Protein AF-0000000086106759 (afdb_homodimer)

Sequence (308 aa):
MFCEKAIELIRELHRASDGQLPAFNEDGIRQVLEEMKALYEQNQADVNETKTEGRSDLIPTIKFRHCCLQRNRRCIVAYLYNRILRIRALRWEYGSVLPNTLRFHMSTEEMDWFNQYKKSLATYMRSLGGEEGLDITQDMKPPKSLYIEVSKDVMFCEKAIELIRELHRASDGQLPAFNEDGIRQVLEEMKALYEQNQADVNETKTEGRSDLIPTIKFRHCCLQRNRRCIVAYLYNRILRIRALRWEYGSVLPNTLRFHMSTEEMDWFNQYKKSLATYMRSLGGEEGLDITQDMKPPKSLYIEVSKDV

Foldseek 3Di:
DQCVLLVVLVVVLVPDDQLDQAADCPVSLVVLVVLLVVLVVVLVVVVVCCVPPVPCVCVVVSVVSVVSNVSSVVSSVVSVVSNLVSLVVQCLVPNLDDDPVNVNRDDPVSVVVSNVVNVVLVVQQCVPPPRRGHDCSPDVDDDPPNPPPPDPPD/DQCVLLVVLVVVLVPDDQLDQAADPPVSLVVLVVLLVVLVVVLVVVVVCCVPPVPCVCVVVSVVSVVSNVSSVVSSVVSVVSNLVSLVVQCLVPNLDDDPVRVNRDDPVSVVVSNVVNVVLVVQQCVPPPNRGHDCSPDVDDDPPNPPPPDPPD

Solvent-accessible surface area (backbone atoms only — not comparable to full-atom values): 17008 Å² total; per-residue (Å²): 117,82,51,47,52,27,46,49,50,46,51,55,57,68,70,45,54,91,90,55,69,71,63,60,57,62,67,49,53,51,51,40,52,51,48,39,52,52,41,47,54,52,38,54,53,52,51,52,42,28,72,75,70,63,45,66,82,47,48,64,58,41,51,50,42,49,52,46,42,52,50,35,50,24,24,51,20,15,42,53,38,50,50,51,53,47,54,55,50,44,41,64,72,56,42,92,63,67,58,65,79,58,56,73,18,46,46,72,64,52,50,50,40,49,52,49,48,49,48,44,50,50,52,43,25,48,67,29,78,59,93,77,29,40,75,38,74,79,31,62,57,54,60,91,62,64,80,58,76,78,66,76,84,111,115,85,53,48,52,26,45,48,52,46,50,55,58,69,69,44,54,92,89,56,70,71,62,59,55,62,66,48,52,51,52,40,52,51,49,41,50,52,42,48,54,51,37,51,51,51,50,51,42,29,72,76,71,62,46,67,83,48,50,64,58,41,52,51,42,49,50,49,42,51,50,35,50,24,24,51,21,15,42,53,38,50,49,53,55,47,52,56,52,43,40,64,71,55,42,90,62,67,58,65,78,58,55,72,18,46,47,72,63,53,49,51,40,49,52,50,48,49,48,43,52,49,52,44,25,48,69,30,80,59,92,79,28,41,75,40,74,80,32,62,56,54,61,92,62,63,80,57,76,75,68,76,84,112

InterPro domains:
  IPR005339 GINS complex, subunit Psf1 [PTHR12914] (1-150)
  IPR005339 GINS complex, subunit Psf1 [cd11710] (3-130)
  IPR021151 GINS subunit, domain A [PF05916] (42-128)
  IPR036224 GINS, helical bundle-like domain superfamily [SSF158573] (1-144)

Organism: NCBI:txid247094

Radius of gyration: 26.46 Å; Cα contacts (8 Å, |Δi|>4): 308; chains: 2; bounding box: 42×92×55 Å

Nearest PDB structures (foldseek):
  2e9x-assembly1_A  TM=9.613E-01  e=1.323E-16  Homo sapiens
  2e9x-assembly2_E  TM=9.643E-01  e=1.794E-16  Homo sapiens
  2q9q-assembly1_C  TM=9.527E-01  e=1.323E-16  Homo sapiens
  8ok2-assembly1_A  TM=9.275E-01  e=3.469E-16  Homo sapiens
  8b9d-assembly1_D  TM=9.075E-01  e=1.851E-15  Homo sapiens

pLDDT: mean 89.04, std 11.48, range [40.03, 97.5]

Secondary structure (DSSP, 8-state):
-TTHHHHHHHHHHHHSPTT--PPP-HHHHHHHHHHHHHHHHHHHHHHHHHHHH--GGGHHHHHHHHHHHHHHHHHHHHHHHHHHHHHHHHHHHH-SS--HHHHTTS-HHHHHHHHHHHHHHHHHHHHSSTTS---TTS--S--TTTT----S--/-TTHHHHHHHHHHHHSPTT--PPP-HHHHHHHHHHHHHHHHHHHHHHHHHHHH--GGGHHHHHHHHHHHHHHHHHHHHHHHHHHHHHHHHHHHH-SS--HHHHTTS-HHHHHHHHHHHHHHHHHHHHSSTTS---TTS--S--TTTT----S--

Structure (mmCIF, N/CA/C/O backbone):
data_AF-0000000086106759-model_v1
#
loop_
_entity.id
_entity.type
_entity.pdbx_description
1 polymer 'DNA replication complex GINS protein PSF1'
#
loop_
_atom_site.group_PDB
_atom_site.id
_atom_site.type_symbol
_atom_site.label_atom_id
_atom_site.label_alt_id
_atom_site.label_comp_id
_atom_site.label_asym_id
_atom_site.label_entity_id
_atom_site.label_seq_id
_atom_site.pdbx_PDB_ins_code
_atom_site.Cartn_x
_atom_site.Cartn_y
_atom_site.Cartn_z
_atom_site.occupancy
_atom_site.B_iso_or_equiv
_atom_site.auth_seq_id
_atom_site.auth_comp_id
_atom_site.auth_asym_id
_atom_site.auth_atom_id
_atom_site.pdbx_PDB_model_num
ATOM 1 N N . MET A 1 1 ? 12.344 -32.688 -7.742 1 78.75 1 MET A N 1
ATOM 2 C CA . MET A 1 1 ? 11.18 -32.781 -6.867 1 78.75 1 MET A CA 1
ATOM 3 C C . MET A 1 1 ? 10.133 -31.734 -7.25 1 78.75 1 MET A C 1
ATOM 5 O O . MET A 1 1 ? 10.477 -30.656 -7.746 1 78.75 1 MET A O 1
ATOM 9 N N . PHE A 1 2 ? 8.867 -32.281 -7.277 1 87 2 PHE A N 1
ATOM 10 C CA . PHE A 1 2 ? 7.777 -31.391 -7.656 1 87 2 PHE A CA 1
ATOM 11 C C . PHE A 1 2 ? 7.719 -30.188 -6.73 1 87 2 PHE A C 1
ATOM 13 O O . PHE A 1 2 ? 7.906 -30.312 -5.52 1 87 2 PHE A O 1
ATOM 20 N N . CYS A 1 3 ? 7.688 -29.094 -7.254 1 91.94 3 CYS A N 1
ATOM 21 C CA . CYS A 1 3 ? 7.402 -27.844 -6.566 1 91.94 3 CYS A CA 1
ATOM 22 C C . CYS A 1 3 ? 8.625 -27.359 -5.801 1 91.94 3 CYS A C 1
ATOM 24 O O . CYS A 1 3 ? 8.508 -26.531 -4.895 1 91.94 3 CYS A O 1
ATOM 26 N N . GLU A 1 4 ? 9.727 -27.875 -6.133 1 92.94 4 GLU A N 1
ATOM 27 C CA . GLU A 1 4 ? 10.938 -27.516 -5.406 1 92.94 4 GLU A CA 1
ATOM 28 C C . GLU A 1 4 ? 11.258 -26.031 -5.562 1 92.94 4 GLU A C 1
ATOM 30 O O . GLU A 1 4 ? 11.539 -25.344 -4.578 1 92.94 4 GLU A O 1
ATOM 35 N N . LYS A 1 5 ? 11.266 -25.578 -6.773 1 94.62 5 LYS A N 1
ATOM 36 C CA . LYS A 1 5 ? 11.586 -24.172 -7.027 1 94.62 5 LYS A CA 1
ATOM 37 C C . LYS A 1 5 ? 10.555 -23.25 -6.391 1 94.62 5 LYS A C 1
ATOM 39 O O . LYS A 1 5 ? 10.898 -22.156 -5.93 1 94.62 5 LYS A O 1
ATOM 44 N N . ALA A 1 6 ? 9.359 -23.641 -6.375 1 94.69 6 ALA A N 1
ATOM 45 C CA . ALA A 1 6 ? 8.305 -22.859 -5.734 1 94.69 6 ALA A CA 1
ATOM 46 C C . ALA A 1 6 ? 8.57 -22.703 -4.242 1 94.69 6 ALA A C 1
ATOM 48 O O . ALA A 1 6 ? 8.438 -21.594 -3.701 1 94.69 6 ALA A O 1
ATOM 49 N N . ILE A 1 7 ? 8.93 -23.75 -3.645 1 92.81 7 ILE A N 1
ATOM 50 C CA . ILE A 1 7 ? 9.242 -23.734 -2.219 1 92.81 7 ILE A CA 1
ATOM 51 C C . ILE A 1 7 ? 10.445 -22.828 -1.958 1 92.81 7 ILE A C 1
ATOM 53 O O . ILE A 1 7 ? 10.477 -22.109 -0.962 1 92.81 7 ILE A O 1
ATOM 57 N N . GLU A 1 8 ? 11.375 -22.891 -2.822 1 93.62 8 GLU A N 1
ATOM 58 C CA . GLU A 1 8 ? 12.57 -22.062 -2.695 1 93.62 8 GLU A CA 1
ATOM 59 C C . GLU A 1 8 ? 12.219 -20.578 -2.717 1 93.62 8 GLU A C 1
ATOM 61 O O . GLU A 1 8 ? 12.82 -19.781 -1.99 1 93.62 8 GLU A O 1
ATOM 66 N N . LEU A 1 9 ? 11.289 -20.188 -3.574 1 93.81 9 LEU A N 1
ATOM 67 C CA . LEU A 1 9 ? 10.852 -18.797 -3.635 1 93.81 9 LEU A CA 1
ATOM 68 C C . LEU A 1 9 ? 10.336 -18.328 -2.277 1 93.81 9 LEU A C 1
ATOM 70 O O . LEU A 1 9 ? 10.672 -17.234 -1.829 1 93.81 9 LEU A O 1
ATOM 74 N N . ILE A 1 10 ? 9.609 -19.188 -1.604 1 92.44 10 ILE A N 1
ATOM 75 C CA . ILE A 1 10 ? 9 -18.844 -0.318 1 92.44 10 ILE A CA 1
ATOM 76 C C . ILE A 1 10 ? 10.086 -18.781 0.76 1 92.44 10 ILE A C 1
ATOM 78 O O . ILE A 1 10 ? 10.055 -17.906 1.626 1 92.44 10 ILE A O 1
ATOM 82 N N . ARG A 1 11 ? 10.953 -19.703 0.668 1 90.62 11 ARG A N 1
ATOM 83 C CA . ARG A 1 11 ? 12.055 -19.703 1.626 1 90.62 11 ARG A CA 1
ATOM 84 C C . ARG A 1 11 ? 12.875 -18.422 1.53 1 90.62 11 ARG A C 1
ATOM 86 O O . ARG A 1 11 ? 13.312 -17.891 2.549 1 90.62 11 ARG A O 1
ATOM 93 N N . GLU A 1 12 ? 13.094 -17.953 0.345 1 90.31 12 GLU A N 1
ATOM 94 C CA . GLU A 1 12 ? 13.828 -16.703 0.122 1 90.31 12 GLU A CA 1
ATOM 95 C C . GLU A 1 12 ? 13.133 -15.531 0.791 1 90.31 12 GLU A C 1
ATOM 97 O O . GLU A 1 12 ? 13.789 -14.656 1.36 1 90.31 12 GLU A O 1
ATOM 102 N N . LEU A 1 13 ? 11.859 -15.516 0.724 1 84.06 13 LEU A N 1
ATOM 103 C CA . LEU A 1 13 ? 11.078 -14.438 1.33 1 84.06 13 LEU A CA 1
ATOM 104 C C . LEU A 1 13 ? 11.219 -14.461 2.848 1 84.06 13 LEU A C 1
ATOM 106 O O . LEU A 1 13 ? 11.367 -13.406 3.475 1 84.06 13 LEU A O 1
ATOM 110 N N . HIS A 1 14 ? 11.211 -15.609 3.414 1 85.06 14 HIS A N 1
ATOM 111 C CA . HIS A 1 14 ? 11.242 -15.766 4.863 1 85.06 14 HIS A CA 1
ATOM 112 C C . HIS A 1 14 ? 12.625 -15.453 5.426 1 85.06 14 HIS A C 1
ATOM 114 O O . HIS A 1 14 ? 12.75 -15.039 6.578 1 85.06 14 HIS A O 1
ATOM 120 N N . ARG A 1 15 ? 13.602 -15.688 4.609 1 84.94 15 ARG A N 1
ATOM 121 C CA . ARG A 1 15 ? 14.977 -15.453 5.055 1 84.94 15 ARG A CA 1
ATOM 122 C C . ARG A 1 15 ? 15.273 -13.961 5.145 1 84.94 15 ARG A C 1
ATOM 124 O O . ARG A 1 15 ? 16.141 -13.539 5.918 1 84.94 15 ARG A O 1
ATOM 131 N N . ALA A 1 16 ? 14.555 -13.273 4.375 1 84.31 16 ALA A N 1
ATOM 132 C CA . ALA A 1 16 ? 14.812 -11.836 4.336 1 84.31 16 ALA A CA 1
ATOM 133 C C . ALA A 1 16 ? 14.117 -11.125 5.492 1 84.31 16 ALA A C 1
ATOM 135 O O . ALA A 1 16 ? 12.953 -11.391 5.785 1 84.31 16 ALA A O 1
ATOM 136 N N . SER A 1 17 ? 14.852 -10.375 6.242 1 78.56 17 SER A N 1
ATOM 137 C CA . SER A 1 17 ? 14.312 -9.578 7.344 1 78.56 17 SER A CA 1
ATOM 138 C C . SER A 1 17 ? 13.367 -8.5 6.832 1 78.56 17 SER A C 1
ATOM 140 O O . SER A 1 17 ? 13.406 -8.141 5.656 1 78.56 17 SER A O 1
ATOM 142 N N . ASP A 1 18 ? 12.602 -8.016 7.836 1 74.12 18 ASP A N 1
ATOM 143 C CA . ASP A 1 18 ? 11.703 -6.91 7.508 1 74.12 18 ASP A CA 1
ATOM 144 C C . ASP A 1 18 ? 12.484 -5.707 6.984 1 74.12 18 ASP A C 1
ATOM 146 O O . ASP A 1 18 ? 13.555 -5.379 7.5 1 74.12 18 ASP A O 1
ATOM 150 N N . GLY A 1 19 ? 12.078 -5.1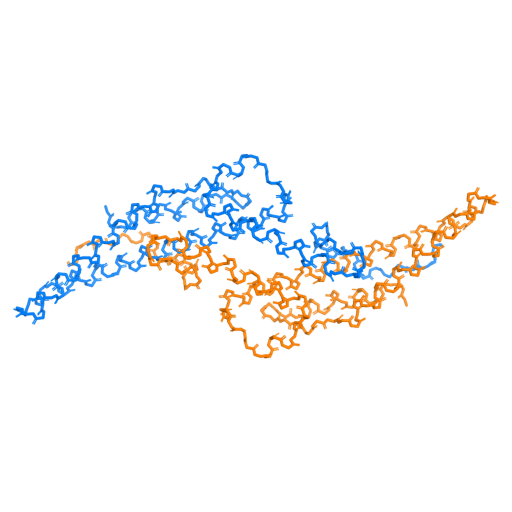76 5.902 1 75.06 19 GLY A N 1
ATOM 151 C CA . GLY A 1 19 ? 12.711 -4 5.328 1 75.06 19 GLY A CA 1
ATOM 152 C C . GLY A 1 19 ? 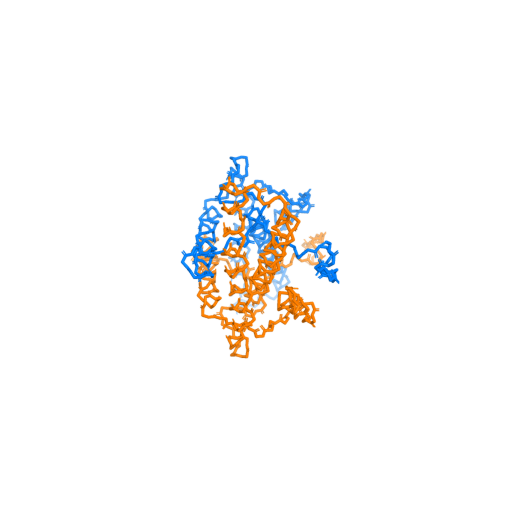13.688 -4.332 4.219 1 75.06 19 GLY A C 1
ATOM 153 O O . GLY A 1 19 ? 14.125 -3.445 3.48 1 75.06 19 GLY A O 1
ATOM 154 N N . GLN A 1 20 ? 14 -5.586 4.148 1 87.38 20 GLN A N 1
ATOM 155 C CA . GLN A 1 20 ? 14.898 -5.992 3.076 1 87.38 20 GLN A CA 1
ATOM 156 C C . GLN A 1 20 ? 14.125 -6.434 1.841 1 87.38 20 GLN A C 1
ATOM 158 O O . GLN A 1 20 ? 12.984 -6.898 1.95 1 87.38 20 GLN A O 1
ATOM 163 N N . LEU A 1 21 ? 14.695 -6.195 0.682 1 94.44 21 LEU A N 1
ATOM 164 C CA . LEU A 1 21 ? 14.156 -6.656 -0.592 1 94.44 21 LEU A CA 1
ATOM 165 C C . LEU A 1 21 ? 15.164 -7.531 -1.327 1 94.44 21 LEU A C 1
ATOM 167 O O . LEU A 1 21 ? 16.078 -7.023 -1.973 1 94.44 21 LEU A O 1
ATOM 171 N N . PRO A 1 22 ? 14.977 -8.844 -1.177 1 94.75 22 PRO A N 1
ATOM 172 C CA . PRO A 1 22 ? 15.875 -9.703 -1.948 1 94.75 22 PRO A CA 1
ATOM 173 C C . PRO A 1 22 ? 15.758 -9.484 -3.455 1 94.75 22 PRO A C 1
ATOM 175 O O . PRO A 1 22 ? 14.742 -8.969 -3.93 1 94.75 22 PRO A O 1
ATOM 178 N N . ALA A 1 23 ? 16.828 -9.883 -4.168 1 95.56 23 ALA A N 1
ATOM 179 C CA . ALA A 1 23 ? 16.797 -9.742 -5.621 1 95.56 23 ALA A CA 1
ATOM 180 C C . ALA A 1 23 ? 15.625 -10.523 -6.215 1 95.56 23 ALA A C 1
ATOM 182 O O . ALA A 1 23 ? 15.328 -11.641 -5.777 1 95.56 23 ALA A O 1
ATOM 183 N N . PHE A 1 24 ? 14.953 -9.914 -7.156 1 96.62 24 PHE A N 1
ATOM 184 C CA . PHE A 1 24 ? 13.875 -10.602 -7.859 1 96.62 24 PHE A CA 1
ATOM 185 C C . PHE A 1 24 ? 14.383 -11.891 -8.492 1 96.62 24 PHE A C 1
ATOM 187 O O . PHE A 1 24 ? 15.375 -11.883 -9.227 1 96.62 24 PHE A O 1
ATOM 194 N N . ASN A 1 25 ? 13.75 -12.977 -8.188 1 96.12 25 ASN A N 1
ATOM 195 C CA . ASN A 1 25 ? 14.188 -14.289 -8.672 1 96.12 25 ASN A CA 1
ATOM 196 C C . ASN A 1 25 ? 13.539 -14.633 -10.008 1 96.12 25 ASN A C 1
ATOM 198 O O . ASN A 1 25 ? 12.719 -15.547 -10.086 1 96.12 25 ASN A O 1
ATOM 202 N N . GLU A 1 26 ? 14.008 -14.016 -11.039 1 94.56 26 GLU A N 1
ATOM 203 C CA . GLU A 1 26 ? 13.461 -14.211 -12.383 1 94.56 26 GLU A CA 1
ATOM 204 C C . GLU A 1 26 ? 13.562 -15.672 -12.82 1 94.56 26 GLU A C 1
ATOM 206 O O . GLU A 1 26 ? 12.609 -16.234 -13.352 1 94.56 26 GLU A O 1
ATOM 211 N N . ASP A 1 27 ? 14.703 -16.188 -12.516 1 95.38 27 ASP A N 1
ATOM 212 C CA . ASP A 1 27 ? 14.953 -17.562 -12.922 1 95.38 27 ASP A CA 1
ATOM 213 C C . ASP A 1 27 ? 14.039 -18.531 -12.164 1 95.38 27 ASP A C 1
ATOM 215 O O . ASP A 1 27 ? 13.461 -19.438 -12.766 1 95.38 27 ASP A O 1
ATOM 219 N N . GLY A 1 28 ? 13.898 -18.281 -10.875 1 95.56 28 GLY A N 1
ATOM 220 C CA . GLY A 1 28 ? 13.016 -19.109 -10.078 1 95.56 28 GLY A CA 1
ATOM 221 C C . GLY A 1 28 ? 11.57 -19.078 -10.547 1 95.56 28 GLY A C 1
ATOM 222 O O . GLY A 1 28 ? 10.93 -20.109 -10.703 1 95.56 28 GLY A O 1
ATOM 223 N N . ILE A 1 29 ? 11.102 -17.953 -10.883 1 94.81 29 ILE A N 1
ATOM 224 C CA . ILE A 1 29 ? 9.727 -17.781 -11.352 1 94.81 29 ILE A CA 1
ATOM 225 C C . ILE A 1 29 ? 9.547 -18.484 -12.695 1 94.81 29 ILE A C 1
ATOM 227 O O . ILE A 1 29 ? 8.57 -19.203 -12.898 1 94.81 29 ILE A O 1
ATOM 231 N N . ARG A 1 30 ? 10.484 -18.25 -13.602 1 93.69 30 ARG A N 1
ATOM 232 C CA . ARG A 1 30 ? 10.438 -18.891 -14.914 1 93.69 30 ARG A CA 1
ATOM 233 C C . ARG A 1 30 ? 10.367 -20.406 -14.789 1 93.69 30 ARG A C 1
ATOM 235 O O . ARG A 1 30 ? 9.562 -21.047 -15.461 1 93.69 30 ARG A O 1
ATOM 242 N N . GLN A 1 31 ? 11.141 -20.953 -13.922 1 96.06 31 GLN A N 1
ATOM 243 C CA . GLN A 1 31 ? 11.195 -22.406 -13.742 1 96.06 31 GLN A CA 1
ATOM 244 C C . GLN A 1 31 ? 9.883 -22.938 -13.172 1 96.06 31 GLN A C 1
ATOM 246 O O . GLN A 1 31 ? 9.406 -23.984 -13.594 1 96.06 31 GLN A O 1
ATOM 251 N N . VAL A 1 32 ? 9.352 -22.234 -12.25 1 95.56 32 VAL A N 1
ATOM 252 C CA . VAL A 1 32 ? 8.07 -22.641 -11.68 1 95.56 32 VAL A CA 1
ATOM 253 C C . VAL A 1 32 ? 6.988 -22.609 -12.75 1 95.56 32 VAL A C 1
ATOM 255 O O . VAL A 1 32 ? 6.203 -23.547 -12.883 1 95.56 32 VAL A O 1
ATOM 258 N N . LEU A 1 33 ? 7.008 -21.547 -13.57 1 93.88 33 LEU A N 1
ATOM 259 C CA . LEU A 1 33 ? 6.004 -21.422 -14.617 1 93.88 33 LEU A CA 1
ATOM 260 C C . LEU A 1 33 ? 6.172 -22.516 -15.672 1 93.88 33 LEU A C 1
ATOM 262 O O . LEU A 1 33 ? 5.184 -23.031 -16.188 1 93.88 33 LEU A O 1
ATOM 266 N N . GLU A 1 34 ? 7.387 -22.844 -15.969 1 95 34 GLU A N 1
ATOM 267 C CA . GLU A 1 34 ? 7.66 -23.938 -16.906 1 95 34 GLU A CA 1
ATOM 268 C C . GLU A 1 34 ? 7.16 -25.266 -16.359 1 95 34 GLU A C 1
ATOM 270 O O . GLU A 1 34 ? 6.574 -26.062 -17.094 1 95 34 GLU A O 1
ATOM 275 N N . GLU A 1 35 ? 7.395 -25.484 -15.141 1 96.56 35 GLU A N 1
ATOM 276 C CA . GLU A 1 35 ? 6.887 -26.703 -14.523 1 96.56 35 GLU A CA 1
ATOM 277 C C . GLU A 1 35 ? 5.363 -26.75 -14.555 1 96.56 35 GLU A C 1
ATOM 279 O O . GLU A 1 35 ? 4.77 -27.797 -14.828 1 96.56 35 GLU A O 1
ATOM 284 N N . MET A 1 36 ? 4.77 -25.688 -14.281 1 95.12 36 MET A N 1
ATOM 285 C CA . MET A 1 36 ? 3.309 -25.609 -14.289 1 95.12 36 MET A CA 1
ATOM 286 C C . MET A 1 36 ? 2.756 -25.938 -15.672 1 95.12 36 MET A C 1
ATOM 288 O O . MET A 1 36 ? 1.777 -26.672 -15.797 1 95.12 36 MET A O 1
ATOM 292 N N . LYS A 1 37 ? 3.406 -25.359 -16.672 1 94.62 37 LYS A N 1
ATOM 293 C CA . LYS A 1 37 ? 2.988 -25.641 -18.047 1 94.62 37 LYS A CA 1
ATOM 294 C C . LYS A 1 37 ? 3.111 -27.125 -18.359 1 94.62 37 LYS A C 1
ATOM 296 O O . LYS A 1 37 ? 2.195 -27.719 -18.938 1 94.62 37 LYS A O 1
ATOM 301 N N . ALA A 1 38 ? 4.215 -27.734 -17.969 1 96.75 38 ALA A N 1
ATOM 302 C CA . ALA A 1 38 ? 4.445 -29.156 -18.219 1 96.75 38 ALA A CA 1
ATOM 303 C C . ALA A 1 38 ? 3.408 -30 -17.5 1 96.75 38 ALA A C 1
ATOM 305 O O . ALA A 1 38 ? 2.838 -30.922 -18.094 1 96.75 38 ALA A O 1
ATOM 306 N N . LEU A 1 39 ? 3.176 -29.641 -16.234 1 96.69 39 LEU A N 1
ATOM 307 C CA . LEU A 1 39 ? 2.189 -30.375 -15.438 1 96.69 39 LEU A CA 1
ATOM 308 C C . LEU A 1 39 ? 0.802 -30.266 -16.062 1 96.69 39 LEU A C 1
ATOM 310 O O . LEU A 1 39 ? 0.074 -31.25 -16.156 1 96.69 39 LEU A O 1
ATOM 314 N N . TYR A 1 40 ? 0.511 -29.125 -16.5 1 96.12 40 TYR A N 1
ATOM 315 C CA . TYR A 1 40 ? -0.795 -28.875 -17.094 1 96.12 40 TYR A CA 1
ATOM 316 C C . TYR A 1 40 ? -0.976 -29.688 -18.375 1 96.12 40 TYR A C 1
ATOM 318 O O . TYR A 1 40 ? -1.998 -30.359 -18.547 1 96.12 40 TYR A O 1
ATOM 326 N N . GLU A 1 41 ? -0.021 -29.672 -19.266 1 97.06 41 GLU A N 1
ATOM 327 C CA . GLU A 1 41 ? -0.082 -30.391 -20.531 1 97.06 41 GLU A CA 1
ATOM 328 C C . GLU A 1 41 ? -0.166 -31.906 -20.312 1 97.06 41 GLU A C 1
ATOM 330 O O . GLU A 1 41 ? -0.943 -32.594 -20.984 1 97.06 41 GLU A O 1
ATOM 335 N N . GLN A 1 42 ? 0.592 -32.344 -19.328 1 96.62 42 GLN A N 1
ATOM 336 C CA . GLN A 1 42 ? 0.552 -33.781 -18.984 1 96.62 42 GLN A CA 1
ATOM 337 C C . GLN A 1 42 ? -0.812 -34.156 -18.438 1 96.62 42 GLN A C 1
ATOM 339 O O . GLN A 1 42 ? -1.354 -35.219 -18.781 1 96.62 42 GLN A O 1
ATOM 344 N N . ASN A 1 43 ? -1.347 -33.312 -17.562 1 96.62 43 ASN A N 1
ATOM 345 C CA . ASN A 1 43 ? -2.664 -33.562 -17 1 96.62 43 ASN A CA 1
ATOM 346 C C . ASN A 1 43 ? -3.748 -33.562 -18.078 1 96.62 43 ASN A C 1
ATOM 348 O O . ASN A 1 43 ? -4.633 -34.438 -18.078 1 96.62 43 ASN A O 1
ATOM 352 N N . GLN A 1 44 ? -3.619 -32.656 -18.984 1 96 44 GLN A N 1
ATOM 353 C CA . GLN A 1 44 ? -4.594 -32.562 -20.062 1 96 44 GLN A CA 1
ATOM 354 C C . GLN A 1 44 ? -4.57 -33.812 -20.938 1 96 44 GLN A C 1
ATOM 356 O O . GLN A 1 44 ? -5.621 -34.344 -21.297 1 96 44 GLN A O 1
ATOM 361 N N . ALA A 1 45 ? -3.393 -34.25 -21.188 1 96.19 45 ALA A N 1
ATOM 362 C CA . ALA A 1 45 ? -3.238 -35.469 -21.984 1 96.19 45 ALA A CA 1
ATOM 363 C C . ALA A 1 45 ? -3.834 -36.688 -21.266 1 96.19 45 ALA A C 1
ATOM 365 O O . ALA A 1 45 ? -4.59 -37.469 -21.859 1 96.19 45 ALA A O 1
ATOM 366 N N . ASP A 1 46 ? -3.566 -36.781 -20 1 95.81 46 ASP A N 1
ATOM 367 C CA . ASP A 1 46 ? -4.02 -37.938 -19.234 1 95.81 46 ASP A CA 1
ATOM 368 C C . ASP A 1 46 ? -5.527 -37.875 -19 1 95.81 46 ASP A C 1
ATOM 370 O O . ASP A 1 46 ? -6.191 -38.938 -18.969 1 95.81 46 ASP A O 1
ATOM 374 N N . VAL A 1 47 ? -6.066 -36.719 -18.859 1 95.75 47 VAL A N 1
ATOM 375 C CA . VAL A 1 47 ? -7.508 -36.562 -18.719 1 95.75 47 VAL A CA 1
ATOM 376 C C . VAL A 1 47 ? -8.203 -37.031 -20 1 95.75 47 VAL A C 1
ATOM 378 O O . VAL A 1 47 ? -9.195 -37.75 -19.953 1 95.75 47 VAL A O 1
ATOM 381 N N . ASN A 1 48 ? -7.652 -36.656 -21.141 1 94.62 48 ASN A N 1
ATOM 382 C CA . ASN A 1 48 ? -8.211 -37.062 -22.438 1 94.62 48 ASN A CA 1
ATOM 383 C C . ASN A 1 48 ? -8.133 -38.562 -22.625 1 94.62 48 ASN A C 1
ATOM 385 O O . ASN A 1 48 ? -9.07 -39.188 -23.125 1 94.62 48 ASN A O 1
ATOM 389 N N . GLU A 1 49 ? -7.102 -39.125 -22.156 1 93.38 49 GLU A N 1
ATOM 390 C CA . GLU A 1 49 ? -6.941 -40.562 -22.234 1 93.38 49 GLU A CA 1
ATOM 391 C C . GLU A 1 49 ? -7.961 -41.281 -21.359 1 93.38 49 GLU A C 1
ATOM 393 O O . GLU A 1 49 ? -8.508 -42.312 -21.75 1 93.38 49 GLU A O 1
ATOM 398 N N . THR A 1 50 ? -8.156 -40.75 -20.188 1 93.25 50 THR A N 1
ATOM 399 C CA . THR A 1 50 ? -9.125 -41.312 -19.25 1 93.25 50 THR A CA 1
ATOM 400 C C . THR A 1 50 ? -10.531 -41.25 -19.844 1 93.25 50 THR A C 1
ATOM 402 O O . THR A 1 50 ? -11.289 -42.219 -19.75 1 93.25 50 THR A O 1
ATOM 405 N N . LYS A 1 51 ? -10.82 -40.25 -20.5 1 92.56 51 LYS A N 1
ATOM 406 C CA . LYS A 1 51 ? -12.148 -40.031 -21.078 1 92.56 51 LYS A CA 1
ATOM 407 C C . LYS A 1 51 ? -12.352 -40.938 -22.297 1 92.56 51 LYS A C 1
ATOM 409 O O . LYS A 1 51 ? -13.422 -41.531 -22.469 1 92.56 51 LYS A O 1
ATOM 414 N N . THR A 1 52 ? -11.352 -41.094 -23.156 1 92.94 52 THR A N 1
ATOM 415 C CA . THR A 1 52 ? -11.484 -41.781 -24.438 1 92.94 52 THR A CA 1
ATOM 416 C C . THR A 1 52 ? -11.258 -43.281 -24.266 1 92.94 52 THR A C 1
ATOM 418 O O . THR A 1 52 ? -11.945 -44.094 -24.906 1 92.94 52 THR A O 1
ATOM 421 N N . GLU A 1 53 ? -10.359 -43.656 -23.328 1 92.69 53 GLU A N 1
ATOM 422 C CA . GLU A 1 53 ? -9.953 -45.062 -23.266 1 92.69 53 GLU A CA 1
ATOM 423 C C . GLU A 1 53 ? -10.352 -45.688 -21.938 1 92.69 53 GLU A C 1
ATOM 425 O O . GLU A 1 53 ? -10.109 -46.875 -21.719 1 92.69 53 GLU A O 1
ATOM 430 N N . GLY A 1 54 ? -10.836 -44.938 -21 1 89.62 54 GLY A N 1
ATOM 431 C CA . GLY A 1 54 ? -11.281 -45.469 -19.719 1 89.62 54 GLY A CA 1
ATOM 432 C C . GLY A 1 54 ? -10.133 -45.812 -18.781 1 89.62 54 GLY A C 1
ATOM 433 O O . GLY A 1 54 ? -10.227 -46.75 -18 1 89.62 54 GLY A O 1
ATOM 434 N N . ARG A 1 55 ? -8.984 -45.188 -18.906 1 91 55 ARG A N 1
ATOM 435 C CA . ARG A 1 55 ? -7.797 -45.406 -18.094 1 91 55 ARG A CA 1
ATOM 436 C C . ARG A 1 55 ? -7.949 -44.781 -16.719 1 91 55 ARG A C 1
ATOM 438 O O . ARG A 1 55 ? -7.266 -43.812 -16.391 1 91 55 ARG A O 1
ATOM 445 N N . SER A 1 56 ? -8.609 -45.344 -15.836 1 90.81 56 SER A N 1
ATOM 446 C CA . SER A 1 56 ? -8.891 -44.875 -14.484 1 90.81 56 SER A CA 1
ATOM 447 C C . SER A 1 56 ? -7.664 -44.969 -13.594 1 90.81 56 SER A C 1
ATOM 449 O O . SER A 1 56 ? -7.605 -44.344 -12.531 1 90.81 56 SER A O 1
ATOM 451 N N . ASP A 1 57 ? -6.707 -45.75 -14.117 1 93.94 57 ASP A N 1
ATOM 452 C CA . ASP A 1 57 ? -5.48 -45.906 -13.344 1 93.94 57 ASP A CA 1
ATOM 453 C C . ASP A 1 57 ? -4.668 -44.625 -13.32 1 93.94 57 ASP A C 1
ATOM 455 O O . ASP A 1 57 ? -3.766 -44.469 -12.492 1 93.94 57 ASP A O 1
ATOM 459 N N . LEU A 1 58 ? -5.062 -43.656 -14.18 1 95.19 58 LEU A N 1
ATOM 460 C CA . LEU A 1 58 ? -4.332 -42.375 -14.281 1 95.19 58 LEU A CA 1
ATOM 461 C C . LEU A 1 58 ? -4.891 -41.344 -13.305 1 95.19 58 LEU A C 1
ATOM 463 O O . LEU A 1 58 ? -4.273 -40.312 -13.078 1 95.19 58 LEU A O 1
ATOM 467 N N . ILE A 1 59 ? -5.945 -41.625 -12.711 1 94 59 ILE A N 1
ATOM 468 C CA . ILE A 1 59 ? -6.68 -40.625 -11.93 1 94 59 ILE A CA 1
ATOM 469 C C . ILE A 1 59 ? -5.824 -40.156 -10.75 1 94 59 ILE A C 1
ATOM 471 O O . ILE A 1 59 ? -5.691 -38.969 -10.508 1 94 59 ILE A O 1
ATOM 475 N N . PRO A 1 60 ? -5.203 -41.125 -10.094 1 94.12 60 PRO A N 1
ATOM 476 C CA . PRO A 1 60 ? -4.367 -40.656 -8.992 1 94.12 60 PRO A CA 1
ATOM 477 C C . PRO A 1 60 ? -3.244 -39.719 -9.445 1 94.12 60 PRO A C 1
ATOM 479 O O . PRO A 1 60 ? -2.945 -38.719 -8.781 1 94.12 60 PRO A O 1
ATOM 482 N N . THR A 1 61 ? -2.648 -40.031 -10.555 1 94.5 61 THR A N 1
ATOM 483 C CA . THR A 1 61 ? -1.563 -39.219 -11.102 1 94.5 61 THR A CA 1
ATOM 484 C C . THR A 1 61 ? -2.074 -37.844 -11.523 1 94.5 61 THR A C 1
ATOM 486 O O . THR A 1 61 ? -1.409 -36.812 -11.297 1 94.5 61 THR A O 1
ATOM 489 N N . ILE A 1 62 ? -3.227 -37.781 -12.047 1 95.56 62 ILE A N 1
ATOM 490 C CA . ILE A 1 62 ? -3.852 -36.531 -12.469 1 95.56 62 ILE A CA 1
ATOM 491 C C . ILE A 1 62 ? -4.113 -35.656 -11.25 1 95.56 62 ILE A C 1
ATOM 493 O O . ILE A 1 62 ? -3.818 -34.469 -11.266 1 95.56 62 ILE A O 1
ATOM 497 N N . LYS A 1 63 ? -4.586 -36.281 -10.242 1 94.94 63 LYS A N 1
ATOM 498 C CA . LYS A 1 63 ? -4.875 -35.531 -9.023 1 94.94 63 LYS A CA 1
ATOM 499 C C . LYS A 1 63 ? -3.598 -35 -8.391 1 94.94 63 LYS A C 1
ATOM 501 O O . LYS A 1 63 ? -3.57 -33.875 -7.91 1 94.94 63 LYS A O 1
ATOM 506 N N . PHE A 1 64 ? -2.602 -35.812 -8.422 1 93 64 PHE A N 1
ATOM 507 C CA . PHE A 1 64 ? -1.313 -35.406 -7.879 1 93 64 PHE A CA 1
ATOM 508 C C . PHE A 1 64 ? -0.77 -34.188 -8.625 1 93 64 PHE A C 1
ATOM 510 O O . PHE A 1 64 ? -0.367 -33.219 -8 1 93 64 PHE A O 1
ATOM 517 N N . ARG A 1 65 ? -0.825 -34.219 -9.93 1 95.38 65 ARG A N 1
ATOM 518 C CA . ARG A 1 65 ? -0.298 -33.125 -10.734 1 95.38 65 ARG A CA 1
ATOM 519 C C . ARG A 1 65 ? -1.124 -31.875 -10.539 1 95.38 65 ARG A C 1
ATOM 521 O O . ARG A 1 65 ? -0.585 -30.766 -10.57 1 95.38 65 ARG A O 1
ATOM 528 N N . HIS A 1 66 ? -2.379 -32.125 -10.305 1 93.88 66 HIS A N 1
ATOM 529 C CA . HIS A 1 66 ? -3.244 -30.969 -10.031 1 93.88 66 HIS A CA 1
ATOM 530 C C . HIS A 1 66 ? -2.854 -30.281 -8.727 1 93.88 66 HIS A C 1
ATOM 532 O O . HIS A 1 66 ? -2.762 -29.047 -8.672 1 93.88 66 HIS A O 1
ATOM 538 N N . CYS A 1 67 ? -2.596 -31.094 -7.746 1 93 67 CYS A N 1
ATOM 539 C CA . CYS A 1 67 ? -2.186 -30.547 -6.461 1 93 67 CYS A CA 1
ATOM 540 C C . CYS A 1 67 ? -0.876 -29.766 -6.59 1 93 67 CYS A C 1
ATOM 542 O O . CYS A 1 67 ? -0.721 -28.703 -6.004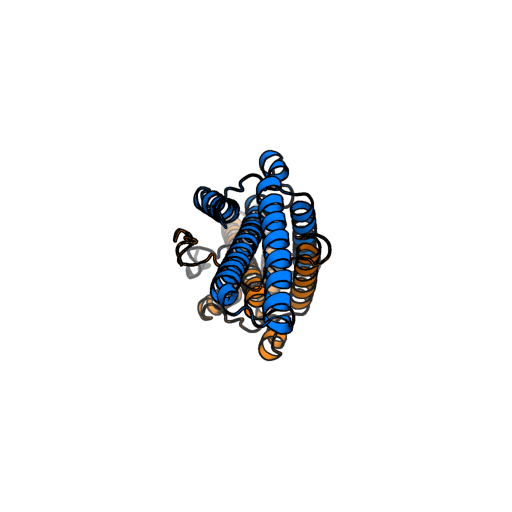 1 93 67 CYS A O 1
ATOM 544 N N . CYS A 1 68 ? 0.004 -30.328 -7.371 1 93.25 68 CYS A N 1
ATOM 545 C CA . CYS A 1 68 ? 1.284 -29.656 -7.59 1 93.25 68 CYS A CA 1
ATOM 546 C C . CYS A 1 68 ? 1.093 -28.328 -8.305 1 93.25 68 CYS A C 1
ATOM 548 O O . CYS A 1 68 ? 1.756 -27.344 -7.969 1 93.25 68 CYS A O 1
ATOM 550 N N . LEU A 1 69 ? 0.178 -28.344 -9.234 1 94.19 69 LEU A N 1
ATOM 551 C CA . LEU A 1 69 ? -0.124 -27.125 -9.977 1 94.19 69 LEU A CA 1
ATOM 552 C C . LEU A 1 69 ? -0.655 -26.031 -9.039 1 94.19 69 LEU A C 1
ATOM 554 O O . LEU A 1 69 ? -0.21 -24.891 -9.102 1 94.19 69 LEU A O 1
ATOM 558 N N . GLN A 1 70 ? -1.46 -26.453 -8.188 1 91.5 70 GLN A N 1
ATOM 559 C CA . GLN A 1 70 ? -2.061 -25.516 -7.246 1 91.5 70 GLN A CA 1
ATOM 560 C C . GLN A 1 70 ? -1.021 -24.984 -6.262 1 91.5 70 GLN A C 1
ATOM 562 O O . GLN A 1 70 ? -0.994 -23.797 -5.961 1 91.5 70 GLN A O 1
ATOM 567 N N . ARG A 1 71 ? -0.173 -25.844 -5.836 1 92.25 71 ARG A N 1
ATOM 568 C CA . ARG A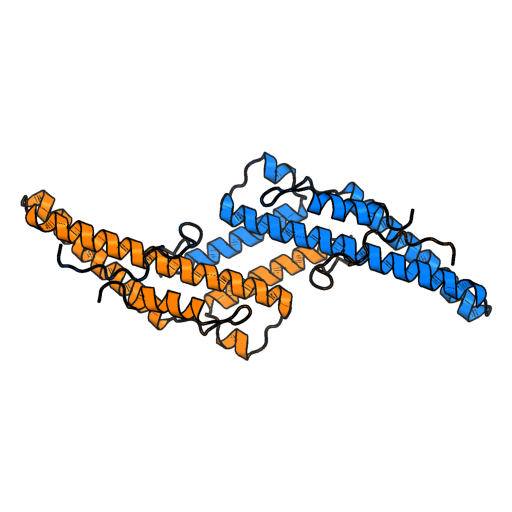 1 71 ? 0.882 -25.438 -4.906 1 92.25 71 ARG A CA 1
ATOM 569 C C . ARG A 1 71 ? 1.835 -24.453 -5.559 1 92.25 71 ARG A C 1
ATOM 571 O O . ARG A 1 71 ? 2.186 -23.438 -4.953 1 92.25 71 ARG A O 1
ATOM 578 N N . ASN A 1 72 ? 2.197 -24.781 -6.746 1 93.5 72 ASN A N 1
ATOM 579 C CA . ASN A 1 72 ? 3.084 -23.891 -7.477 1 93.5 72 ASN A CA 1
ATOM 580 C C . ASN A 1 72 ? 2.461 -22.5 -7.652 1 93.5 72 ASN A C 1
ATOM 582 O O . ASN A 1 72 ? 3.121 -21.484 -7.434 1 93.5 72 ASN A O 1
ATOM 586 N N . ARG A 1 73 ? 1.21 -22.516 -7.984 1 92.06 73 ARG A N 1
ATOM 587 C CA . ARG A 1 73 ? 0.497 -21.266 -8.188 1 92.06 73 ARG A CA 1
ATOM 588 C C . ARG A 1 73 ? 0.441 -20.438 -6.902 1 92.06 73 ARG A C 1
ATOM 590 O O . ARG A 1 73 ? 0.731 -19.25 -6.91 1 92.06 73 ARG A O 1
ATOM 597 N N . ARG A 1 74 ? 0.151 -21.062 -5.844 1 92.62 74 ARG A N 1
ATOM 598 C CA . ARG A 1 74 ? 0.031 -20.375 -4.562 1 92.62 74 ARG A CA 1
ATOM 599 C C . ARG A 1 74 ? 1.376 -19.812 -4.109 1 92.62 74 ARG A C 1
ATOM 601 O O . ARG A 1 74 ? 1.444 -18.703 -3.564 1 92.62 74 ARG A O 1
ATOM 608 N N . CYS A 1 75 ? 2.359 -20.578 -4.383 1 93.31 75 CYS A N 1
ATOM 609 C CA . CYS A 1 75 ? 3.689 -20.141 -3.986 1 93.31 75 CYS A CA 1
ATOM 610 C C . CYS A 1 75 ? 4.121 -18.922 -4.789 1 93.31 75 CYS A C 1
ATOM 612 O O . CYS A 1 75 ? 4.66 -17.953 -4.234 1 93.31 75 CYS A O 1
ATOM 614 N N . ILE A 1 76 ? 3.861 -18.922 -6.078 1 93.06 76 ILE A N 1
ATOM 615 C CA . ILE A 1 76 ? 4.246 -17.797 -6.938 1 93.06 76 ILE A CA 1
ATOM 616 C C . ILE A 1 76 ? 3.48 -16.547 -6.523 1 93.06 76 ILE A C 1
ATOM 618 O O . ILE A 1 76 ? 4.066 -15.469 -6.406 1 93.06 76 ILE A O 1
ATOM 622 N N . VAL A 1 77 ? 2.248 -16.734 -6.316 1 92.06 77 VAL A N 1
ATOM 623 C CA . VAL A 1 77 ? 1.383 -15.625 -5.957 1 92.06 77 VAL A CA 1
ATOM 624 C C . VAL A 1 77 ? 1.829 -15.031 -4.621 1 92.06 77 VAL A C 1
ATOM 626 O O . VAL A 1 77 ? 1.96 -13.812 -4.488 1 92.06 77 VAL A O 1
ATOM 629 N N . ALA A 1 78 ? 2.082 -15.867 -3.678 1 91.94 78 ALA A N 1
ATOM 630 C CA . ALA A 1 78 ? 2.551 -15.414 -2.369 1 91.94 78 ALA A CA 1
ATOM 631 C C . ALA A 1 78 ? 3.869 -14.656 -2.49 1 91.94 78 ALA A C 1
ATOM 633 O O . ALA A 1 78 ? 4.07 -13.641 -1.823 1 91.94 78 ALA A O 1
ATOM 634 N N . TYR A 1 79 ? 4.727 -15.18 -3.287 1 94.12 79 TYR A N 1
ATOM 635 C CA . TYR A 1 79 ? 6.027 -14.57 -3.514 1 94.12 79 TYR A CA 1
ATOM 636 C C . TYR A 1 79 ? 5.875 -13.156 -4.078 1 94.12 79 TYR A C 1
ATOM 638 O O . TYR A 1 79 ? 6.445 -12.203 -3.543 1 94.12 79 TYR A O 1
ATOM 646 N N . LEU A 1 80 ? 5.117 -13.031 -5.094 1 94 80 LEU A N 1
ATOM 647 C CA . LEU A 1 80 ? 4.938 -11.758 -5.777 1 94 80 LEU A CA 1
ATOM 648 C C . LEU A 1 80 ? 4.191 -10.766 -4.895 1 94 80 LEU A C 1
ATOM 650 O O . LEU A 1 80 ? 4.547 -9.586 -4.84 1 94 80 LEU A O 1
ATOM 654 N N . TYR A 1 81 ? 3.199 -11.258 -4.242 1 92.25 81 TYR A N 1
ATOM 655 C CA . TYR A 1 81 ? 2.438 -10.43 -3.316 1 92.25 81 TYR A CA 1
ATOM 656 C C . TYR A 1 81 ? 3.342 -9.844 -2.238 1 92.25 81 TYR A C 1
ATOM 658 O O . TYR A 1 81 ? 3.301 -8.641 -1.97 1 92.25 81 TYR A O 1
ATOM 666 N N . ASN A 1 82 ? 4.098 -10.672 -1.664 1 92.25 82 ASN A N 1
ATOM 667 C CA . ASN A 1 82 ? 4.992 -10.234 -0.601 1 92.25 82 ASN A CA 1
ATOM 668 C C . ASN A 1 82 ? 5.977 -9.18 -1.1 1 92.25 82 ASN A C 1
ATOM 670 O O . ASN A 1 82 ? 6.262 -8.211 -0.396 1 92.25 82 ASN A O 1
ATOM 674 N N . ARG A 1 83 ? 6.434 -9.398 -2.279 1 94.25 83 ARG A N 1
ATOM 675 C CA . ARG A 1 83 ? 7.383 -8.438 -2.822 1 94.25 83 ARG A CA 1
ATOM 676 C C . ARG A 1 83 ? 6.723 -7.078 -3.039 1 94.25 83 ARG A C 1
ATOM 678 O O . ARG A 1 83 ? 7.32 -6.039 -2.744 1 94.25 83 ARG A O 1
ATOM 685 N N . ILE A 1 84 ? 5.465 -7.059 -3.51 1 94.12 84 ILE A N 1
ATOM 686 C CA . ILE A 1 84 ? 4.738 -5.812 -3.715 1 94.12 84 ILE A CA 1
ATOM 687 C C . ILE A 1 84 ? 4.551 -5.102 -2.377 1 94.12 84 ILE A C 1
ATOM 689 O O . ILE A 1 84 ? 4.703 -3.879 -2.287 1 94.12 84 ILE A O 1
ATOM 693 N N . LEU A 1 85 ? 4.309 -5.859 -1.329 1 91.62 85 LEU A N 1
ATOM 694 C CA . LEU A 1 85 ? 4.16 -5.281 0.002 1 91.62 85 LEU A CA 1
ATOM 695 C C . LEU A 1 85 ? 5.465 -4.633 0.459 1 91.62 85 LEU A C 1
ATOM 697 O O . LEU A 1 85 ? 5.457 -3.527 1.007 1 91.62 85 LEU A O 1
ATOM 701 N N . ARG A 1 86 ? 6.488 -5.285 0.228 1 93.56 86 ARG A N 1
ATOM 702 C CA . ARG A 1 86 ? 7.797 -4.77 0.622 1 93.56 86 ARG A CA 1
ATOM 703 C C . ARG A 1 86 ? 8.141 -3.504 -0.153 1 93.56 86 ARG A C 1
ATOM 705 O O . ARG A 1 86 ? 8.641 -2.533 0.422 1 93.56 86 ARG A O 1
ATOM 712 N N . ILE A 1 87 ? 7.887 -3.52 -1.389 1 95.38 87 ILE A N 1
ATOM 713 C CA . ILE A 1 87 ? 8.211 -2.381 -2.24 1 95.38 87 ILE A CA 1
ATOM 714 C C . ILE A 1 87 ? 7.383 -1.17 -1.824 1 95.38 87 ILE A C 1
ATOM 716 O O . ILE A 1 87 ? 7.891 -0.047 -1.774 1 95.38 87 ILE A O 1
ATOM 720 N N . ARG A 1 88 ? 6.156 -1.411 -1.575 1 93.12 88 ARG A N 1
ATOM 721 C CA . ARG A 1 88 ? 5.301 -0.347 -1.056 1 93.12 88 ARG A CA 1
ATOM 722 C C . ARG A 1 88 ? 5.883 0.244 0.224 1 93.12 88 ARG A C 1
ATOM 724 O O . ARG A 1 88 ? 5.895 1.465 0.4 1 93.12 88 ARG A O 1
ATOM 731 N N . ALA A 1 89 ? 6.363 -0.619 1.106 1 92.12 89 ALA A N 1
ATOM 732 C CA . ALA A 1 89 ? 6.957 -0.172 2.363 1 92.12 89 ALA A CA 1
ATOM 733 C C . ALA A 1 89 ? 8.211 0.664 2.109 1 92.1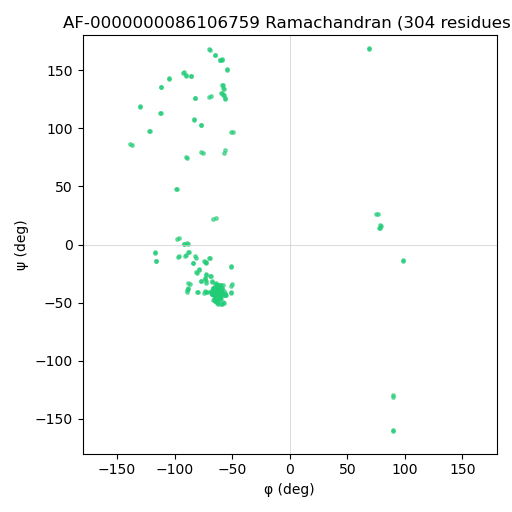2 89 ALA A C 1
ATOM 735 O O . ALA A 1 89 ? 8.477 1.631 2.828 1 92.12 89 ALA A O 1
ATOM 736 N N . LEU A 1 90 ? 8.953 0.354 1.122 1 93.5 90 LEU A N 1
ATOM 737 C CA . LEU A 1 90 ? 10.172 1.087 0.784 1 93.5 90 LEU A CA 1
ATOM 738 C C . LEU A 1 90 ? 9.852 2.521 0.38 1 93.5 90 LEU A C 1
ATOM 740 O O . LEU A 1 90 ? 10.625 3.439 0.658 1 93.5 90 LEU A O 1
ATOM 744 N N . ARG A 1 91 ? 8.664 2.674 -0.272 1 93.69 91 ARG A N 1
ATOM 745 C CA . ARG A 1 91 ? 8.266 4.023 -0.666 1 93.69 91 ARG A CA 1
ATOM 746 C C . ARG A 1 91 ? 8.086 4.918 0.555 1 93.69 91 ARG A C 1
ATOM 748 O O . ARG A 1 91 ? 8.422 6.105 0.512 1 93.69 91 ARG A O 1
ATOM 755 N N . TRP A 1 92 ? 7.621 4.391 1.577 1 90 92 TRP A N 1
ATOM 756 C CA . TRP A 1 92 ? 7.352 5.164 2.783 1 90 92 TRP A CA 1
ATOM 757 C C . TRP A 1 92 ? 8.625 5.375 3.594 1 90 92 TRP A C 1
ATOM 759 O O . TRP A 1 92 ? 8.758 6.371 4.305 1 90 92 TRP A O 1
ATOM 769 N N . GLU A 1 93 ? 9.555 4.477 3.383 1 89.94 93 GLU A N 1
ATOM 770 C CA . GLU A 1 93 ? 10.797 4.527 4.148 1 89.94 93 GLU A CA 1
ATOM 771 C C . GLU A 1 93 ? 11.836 5.41 3.455 1 89.94 93 GLU A C 1
ATOM 773 O O . GLU A 1 93 ? 12.539 6.18 4.113 1 89.94 93 GLU A O 1
ATOM 778 N N . TYR A 1 94 ? 11.906 5.371 2.121 1 92.12 94 TYR A N 1
ATOM 779 C CA . TYR A 1 94 ? 13.016 5.988 1.41 1 92.12 94 TYR A CA 1
ATOM 780 C C . TYR A 1 94 ? 12.531 7.137 0.532 1 92.12 94 TYR A C 1
ATOM 782 O O . TYR A 1 94 ? 13.336 7.902 0.002 1 92.12 94 TYR A O 1
ATOM 790 N N . GLY A 1 95 ? 11.25 7.223 0.31 1 92.69 95 GLY A N 1
ATOM 791 C CA . GLY A 1 95 ? 10.742 8.258 -0.573 1 92.69 95 GLY A CA 1
ATOM 792 C C . GLY A 1 95 ? 10.672 7.824 -2.025 1 92.69 95 GLY A C 1
ATOM 793 O O . GLY A 1 95 ? 10.609 6.629 -2.318 1 92.69 95 GLY A O 1
ATOM 794 N N . SER A 1 96 ? 10.617 8.82 -2.941 1 93.19 96 SER A N 1
ATOM 795 C CA . SER A 1 96 ? 10.336 8.562 -4.348 1 93.19 96 SER A CA 1
ATOM 796 C C . SER A 1 96 ? 11.57 8.039 -5.074 1 93.19 96 SER A C 1
ATOM 798 O O . SER A 1 96 ? 11.461 7.484 -6.172 1 93.19 96 SER A O 1
ATOM 800 N N . VAL A 1 97 ? 12.672 8.352 -4.449 1 95.75 97 VAL A N 1
ATOM 801 C CA . VAL A 1 97 ? 13.906 7.887 -5.074 1 95.75 97 VAL A CA 1
ATOM 802 C C . VAL A 1 97 ? 14.555 6.816 -4.203 1 95.75 97 VAL A C 1
ATOM 804 O O . VAL A 1 97 ? 15.055 7.109 -3.115 1 95.75 97 VAL A O 1
ATOM 807 N N . LEU A 1 98 ? 14.555 5.656 -4.746 1 95.75 98 LEU A N 1
ATOM 808 C CA . LEU A 1 98 ? 15.141 4.539 -4.016 1 95.75 98 LEU A CA 1
ATOM 809 C C . LEU A 1 98 ? 16.641 4.465 -4.254 1 95.75 98 LEU A C 1
ATOM 811 O O . LEU A 1 98 ? 17.125 4.754 -5.355 1 95.75 98 LEU A O 1
ATOM 815 N N . PRO A 1 99 ? 17.375 4.059 -3.188 1 95.94 99 PRO A N 1
ATOM 816 C CA . PRO A 1 99 ? 18.781 3.766 -3.42 1 95.94 99 PRO A CA 1
ATOM 817 C C . PRO A 1 99 ? 19 2.75 -4.539 1 95.94 99 PRO A C 1
ATOM 819 O O . PRO A 1 99 ? 18.172 1.861 -4.742 1 95.94 99 PRO A O 1
ATOM 822 N N . ASN A 1 100 ? 20.125 2.803 -5.246 1 95.44 100 ASN A N 1
ATOM 823 C CA . ASN A 1 100 ? 20.438 1.92 -6.363 1 95.44 100 ASN A CA 1
ATOM 824 C C . ASN A 1 100 ? 20.438 0.455 -5.938 1 95.44 100 ASN A C 1
ATOM 826 O O . ASN A 1 100 ? 20.016 -0.419 -6.691 1 95.44 100 ASN A O 1
ATOM 830 N N . THR A 1 101 ? 20.938 0.212 -4.766 1 94.06 101 THR A N 1
ATOM 831 C CA . THR A 1 101 ? 21.031 -1.153 -4.262 1 94.06 101 THR A CA 1
ATOM 832 C C . THR A 1 101 ? 19.656 -1.819 -4.219 1 94.06 101 THR A C 1
ATOM 834 O O . THR A 1 101 ? 19.531 -3.012 -4.504 1 94.06 101 THR A O 1
ATOM 837 N N . LEU A 1 102 ? 18.641 -1.035 -3.928 1 94.88 102 LEU A N 1
ATOM 838 C CA . LEU A 1 102 ? 17.281 -1.553 -3.887 1 94.88 102 LEU A CA 1
ATOM 839 C C . LEU A 1 102 ? 16.688 -1.658 -5.293 1 94.88 102 LEU A C 1
ATOM 841 O O . LEU A 1 102 ? 16.047 -2.654 -5.625 1 94.88 102 LEU A O 1
ATOM 845 N N . ARG A 1 103 ? 16.953 -0.668 -6.113 1 95.69 103 ARG A N 1
ATOM 846 C CA . ARG A 1 103 ? 16.438 -0.639 -7.477 1 95.69 103 ARG A CA 1
ATOM 847 C C . ARG A 1 103 ? 16.938 -1.841 -8.273 1 95.69 103 ARG A C 1
ATOM 849 O O . ARG A 1 103 ? 16.188 -2.426 -9.062 1 95.69 103 ARG A O 1
ATOM 856 N N . PHE A 1 104 ? 18.156 -2.25 -7.996 1 95.12 104 PHE A N 1
ATOM 857 C CA . PHE A 1 104 ? 18.766 -3.344 -8.742 1 95.12 104 PHE A CA 1
ATOM 858 C C . PHE A 1 104 ? 18.172 -4.68 -8.336 1 95.12 104 PHE A C 1
ATOM 860 O O . PHE A 1 104 ? 18.344 -5.684 -9.031 1 95.12 104 PHE A O 1
ATOM 867 N N . HIS A 1 105 ? 17.453 -4.652 -7.191 1 96 105 HIS A N 1
ATOM 868 C CA . HIS A 1 105 ? 16.828 -5.883 -6.711 1 96 105 HIS A CA 1
ATOM 869 C C . HIS A 1 105 ? 15.414 -6.031 -7.238 1 96 105 HIS A C 1
ATOM 871 O O . HIS A 1 105 ? 14.742 -7.031 -6.965 1 96 105 HIS A O 1
ATOM 877 N N . MET A 1 106 ? 14.961 -5.09 -8.023 1 96.75 106 MET A N 1
ATOM 878 C CA . MET A 1 106 ? 13.586 -5.078 -8.516 1 96.75 106 MET A CA 1
ATOM 879 C C . MET A 1 106 ? 13.539 -5.488 -9.984 1 96.75 106 MET A C 1
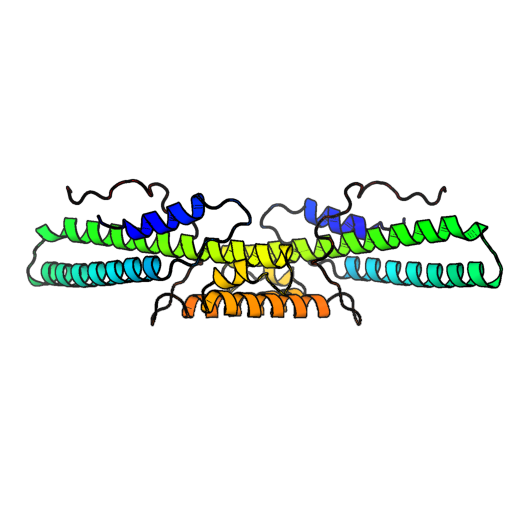ATOM 881 O O . MET A 1 106 ? 14.445 -5.168 -10.758 1 96.75 106 MET A O 1
ATOM 885 N N . SER A 1 107 ? 12.508 -6.223 -10.367 1 96.38 107 SER A N 1
ATOM 886 C CA . SER A 1 107 ? 12.25 -6.477 -11.781 1 96.38 107 SER A CA 1
ATOM 887 C C . SER A 1 107 ? 11.781 -5.211 -12.492 1 96.38 107 SER A C 1
ATOM 889 O O . SER A 1 107 ? 11.469 -4.211 -11.844 1 96.38 107 SER A O 1
ATOM 891 N N . THR A 1 108 ? 11.758 -5.285 -13.797 1 95.62 108 THR A N 1
ATOM 892 C CA . THR A 1 108 ? 11.258 -4.164 -14.586 1 95.62 108 THR A CA 1
ATOM 893 C C . THR A 1 108 ? 9.797 -3.865 -14.242 1 95.62 108 THR A C 1
ATOM 895 O O . THR A 1 108 ? 9.414 -2.701 -14.117 1 95.62 108 THR A O 1
ATOM 898 N N . GLU A 1 109 ? 9.008 -4.914 -14.102 1 95.38 109 GLU A N 1
ATOM 899 C CA . GLU A 1 109 ? 7.59 -4.77 -13.789 1 95.38 109 GLU A CA 1
ATOM 900 C C . GLU A 1 109 ? 7.387 -4.156 -12.406 1 95.38 109 GLU A C 1
ATOM 902 O O . GLU A 1 109 ? 6.48 -3.344 -12.203 1 95.38 109 GLU A O 1
ATOM 907 N N . GLU A 1 110 ? 8.227 -4.555 -11.516 1 96.56 110 GLU A N 1
ATOM 908 C CA . GLU A 1 110 ? 8.172 -3.988 -10.164 1 96.56 110 GLU A CA 1
ATOM 909 C C . GLU A 1 110 ? 8.508 -2.5 -10.18 1 96.56 110 GLU A C 1
ATOM 911 O O . GLU A 1 110 ? 7.863 -1.708 -9.484 1 96.56 110 GLU A O 1
ATOM 916 N N . MET A 1 111 ? 9.5 -2.166 -10.906 1 96.81 111 MET A N 1
ATOM 917 C CA . MET A 1 111 ? 9.883 -0.764 -11.016 1 96.81 111 MET A CA 1
ATOM 918 C C . MET A 1 111 ? 8.766 0.066 -11.633 1 96.81 111 MET A C 1
ATOM 920 O O . MET A 1 111 ? 8.5 1.184 -11.188 1 96.81 111 MET A O 1
ATOM 924 N N . ASP A 1 112 ? 8.211 -0.515 -12.594 1 96.44 112 ASP A N 1
ATOM 925 C CA . ASP A 1 112 ? 7.082 0.166 -13.219 1 96.44 112 ASP A CA 1
ATOM 926 C C . ASP A 1 112 ? 5.949 0.373 -12.219 1 96.44 112 ASP A C 1
ATOM 928 O O . ASP A 1 112 ? 5.352 1.45 -12.164 1 96.44 112 ASP A O 1
ATOM 932 N N . TRP A 1 113 ? 5.637 -0.614 -11.469 1 96.5 113 TRP A N 1
ATOM 933 C CA . TRP A 1 113 ? 4.598 -0.525 -10.453 1 96.5 113 TRP A CA 1
ATOM 934 C C . TRP A 1 113 ? 4.945 0.536 -9.414 1 96.5 113 TRP A C 1
ATOM 936 O O . TRP A 1 113 ? 4.102 1.36 -9.055 1 96.5 113 TRP A O 1
ATOM 946 N N . PHE A 1 114 ? 6.215 0.528 -9 1 97.44 114 PHE A N 1
ATOM 947 C CA . PHE A 1 114 ? 6.684 1.511 -8.031 1 97.44 114 PHE A CA 1
ATOM 948 C C . PHE A 1 114 ? 6.488 2.928 -8.555 1 97.44 114 PHE A C 1
ATOM 950 O O . PHE A 1 114 ? 6.012 3.803 -7.832 1 97.44 114 PHE A O 1
ATOM 957 N N . ASN A 1 115 ? 6.773 3.096 -9.734 1 97.19 115 ASN A N 1
ATOM 958 C CA . ASN A 1 115 ? 6.66 4.41 -10.359 1 97.19 115 ASN A CA 1
ATOM 959 C C . ASN A 1 115 ? 5.207 4.871 -10.438 1 97.19 115 ASN A C 1
ATOM 961 O O . ASN A 1 115 ? 4.91 6.043 -10.203 1 97.19 115 ASN A O 1
ATOM 965 N N . GLN A 1 116 ? 4.375 3.98 -10.781 1 96.38 116 GLN A N 1
ATOM 966 C CA . GLN A 1 116 ? 2.957 4.316 -10.812 1 96.38 116 GLN A CA 1
ATOM 967 C C . GLN A 1 116 ? 2.428 4.602 -9.414 1 96.38 116 GLN A C 1
ATOM 969 O O . GLN A 1 116 ? 1.663 5.547 -9.211 1 96.38 116 GLN A O 1
ATOM 974 N N . TYR A 1 117 ? 2.861 3.834 -8.531 1 95.5 117 TYR A N 1
ATOM 975 C CA . TYR A 1 117 ? 2.445 3.992 -7.141 1 95.5 117 TYR A CA 1
ATOM 976 C C . TYR A 1 117 ? 2.898 5.336 -6.586 1 95.5 117 TYR A C 1
ATOM 978 O O . TYR A 1 117 ? 2.104 6.074 -5.996 1 95.5 117 TYR A O 1
ATOM 986 N N . LYS A 1 118 ? 4.125 5.645 -6.762 1 95.5 118 LYS A N 1
ATOM 987 C CA . LYS A 1 118 ? 4.637 6.906 -6.234 1 95.5 118 LYS A CA 1
ATOM 988 C C . LYS A 1 118 ? 3.943 8.102 -6.883 1 95.5 118 LYS A C 1
ATOM 990 O O . LYS A 1 118 ? 3.688 9.109 -6.227 1 95.5 118 LYS A O 1
ATOM 995 N N . LYS A 1 119 ? 3.68 7.938 -8.133 1 96.12 119 LYS A N 1
ATOM 996 C CA . LYS A 1 119 ? 2.984 9.008 -8.836 1 96.12 119 LYS A CA 1
ATOM 997 C C . LYS A 1 119 ? 1.581 9.219 -8.273 1 96.12 119 LYS A C 1
ATOM 999 O O . LYS A 1 119 ? 1.152 10.352 -8.062 1 96.12 119 LYS A O 1
ATOM 1004 N N . SER A 1 120 ? 0.902 8.164 -8.117 1 94.94 120 SER A N 1
ATOM 1005 C CA . SER A 1 120 ? -0.441 8.242 -7.551 1 94.94 120 SER A CA 1
ATOM 1006 C C . SER A 1 120 ? -0.418 8.852 -6.152 1 94.94 120 SER A C 1
ATOM 1008 O O . SER A 1 120 ? -1.275 9.672 -5.812 1 94.94 120 SER A O 1
ATOM 1010 N N . LEU A 1 121 ? 0.524 8.469 -5.379 1 93.69 121 LEU A N 1
ATOM 1011 C CA . LEU A 1 121 ? 0.674 9.016 -4.031 1 93.69 121 LEU A CA 1
ATOM 1012 C C . LEU A 1 121 ? 0.973 10.508 -4.074 1 93.69 121 LEU A C 1
ATOM 1014 O O . LEU A 1 121 ? 0.39 11.281 -3.316 1 93.69 121 LEU A O 1
ATOM 1018 N N . ALA A 1 122 ? 1.836 10.914 -4.961 1 93.94 122 ALA A N 1
ATOM 1019 C CA . ALA A 1 122 ? 2.16 12.32 -5.137 1 93.94 122 ALA A CA 1
ATOM 1020 C C . ALA A 1 122 ? 0.924 13.125 -5.531 1 93.94 122 ALA A C 1
ATOM 1022 O O . ALA A 1 122 ? 0.686 14.211 -5 1 93.94 122 ALA A O 1
ATOM 1023 N N . THR A 1 123 ? 0.192 12.547 -6.449 1 94 123 THR A N 1
ATOM 1024 C CA . THR A 1 123 ? -1.035 13.203 -6.895 1 94 123 THR A CA 1
ATOM 1025 C C . THR A 1 123 ? -2.014 13.359 -5.734 1 94 123 THR A C 1
ATOM 1027 O O . THR A 1 123 ? -2.607 14.43 -5.559 1 94 123 THR A O 1
ATOM 1030 N N . TYR A 1 124 ? -2.16 12.391 -4.941 1 94.06 124 TYR A N 1
ATOM 1031 C CA . TYR A 1 124 ? -3.025 12.43 -3.77 1 94.06 124 TYR A CA 1
ATOM 1032 C C . TYR A 1 124 ? -2.572 13.516 -2.795 1 94.06 124 TYR A C 1
ATOM 1034 O O . TYR A 1 124 ? -3.369 14.359 -2.379 1 94.06 124 TYR A O 1
ATOM 1042 N N . MET A 1 125 ? -1.321 13.523 -2.541 1 92.44 125 MET A N 1
ATOM 1043 C CA . MET A 1 125 ? -0.769 14.484 -1.595 1 92.44 125 MET A CA 1
ATOM 1044 C C . MET A 1 125 ? -0.969 15.914 -2.094 1 92.44 125 MET A C 1
ATOM 1046 O O . MET A 1 125 ? -1.31 16.812 -1.314 1 92.44 125 MET A O 1
ATOM 1050 N N . ARG A 1 126 ? -0.854 16.109 -3.365 1 92.94 126 ARG A N 1
ATOM 1051 C CA . ARG A 1 126 ? -1.043 17.438 -3.955 1 92.94 126 ARG A CA 1
ATOM 1052 C C . ARG A 1 126 ? -2.502 17.875 -3.867 1 92.94 126 ARG A C 1
ATOM 1054 O O . ARG A 1 126 ? -2.793 19.062 -3.742 1 92.94 126 ARG A O 1
ATOM 1061 N N . SER A 1 127 ? -3.316 16.891 -3.836 1 90.81 127 SER A N 1
ATOM 1062 C CA . SER A 1 127 ? -4.746 17.188 -3.855 1 90.81 127 SER A CA 1
ATOM 1063 C C . SER A 1 127 ? -5.258 17.531 -2.461 1 90.81 127 SER A C 1
ATOM 1065 O O . SER A 1 127 ? -6.367 18.047 -2.311 1 90.81 127 SER A O 1
ATOM 1067 N N . LEU A 1 128 ? -4.309 17.266 -1.477 1 84.06 128 LEU A N 1
ATOM 1068 C CA . LEU A 1 128 ? -4.703 17.484 -0.088 1 84.06 128 LEU A CA 1
ATOM 1069 C C . LEU A 1 128 ? -4.391 18.906 0.356 1 84.06 128 LEU A C 1
ATOM 1071 O O . LEU A 1 128 ? -3.391 19.484 -0.07 1 84.06 128 LEU A O 1
ATOM 1075 N N . GLY A 1 129 ? -5.148 19.594 1.209 1 72.81 129 GLY A N 1
ATOM 1076 C CA . GLY A 1 129 ? -4.82 20.797 1.944 1 72.81 129 GLY A CA 1
ATOM 1077 C C . GLY A 1 129 ? -4.91 22.062 1.098 1 72.81 129 GLY A C 1
ATOM 1078 O O . GLY A 1 129 ? -4.281 23.078 1.411 1 72.81 129 GLY A O 1
ATOM 1079 N N . GLY A 1 130 ? -5.527 21.953 -0.063 1 71.56 130 GLY A N 1
ATOM 1080 C CA . GLY A 1 130 ? -5.684 23.156 -0.854 1 71.56 130 GLY A CA 1
ATOM 1081 C C . GLY A 1 130 ? -4.52 23.406 -1.796 1 71.56 130 GLY A C 1
ATOM 1082 O O . GLY A 1 130 ? -4.059 22.5 -2.48 1 71.56 130 GLY A O 1
ATOM 1083 N N . GLU A 1 131 ? -3.873 24.688 -1.832 1 71.25 131 GLU A N 1
ATOM 1084 C CA . GLU A 1 131 ? -2.904 25.109 -2.838 1 71.25 131 GLU A CA 1
ATOM 1085 C C . GLU A 1 131 ? -1.532 24.5 -2.578 1 71.25 131 GLU A C 1
ATOM 1087 O O . GLU A 1 131 ? -0.807 24.172 -3.518 1 71.25 131 GLU A O 1
ATOM 1092 N N . GLU A 1 132 ? -1.185 24.266 -1.379 1 78.38 132 GLU A N 1
ATOM 1093 C CA . GLU A 1 132 ? 0.182 23.844 -1.092 1 78.38 132 GLU A CA 1
ATOM 1094 C C . GLU A 1 132 ? 0.273 22.328 -0.975 1 78.38 132 GLU A C 1
ATOM 1096 O O . GLU A 1 132 ? 1.363 21.75 -1.062 1 78.38 132 GLU A O 1
ATOM 1101 N N . GLY A 1 133 ? -0.724 21.672 -0.925 1 83.94 133 GLY A N 1
ATOM 1102 C CA . GLY A 1 133 ? -0.698 20.234 -0.733 1 83.94 133 GLY A CA 1
ATOM 1103 C C . GLY A 1 133 ? -0.236 19.828 0.653 1 83.94 133 GLY A C 1
ATOM 1104 O O . GLY A 1 133 ? 0.156 20.672 1.458 1 83.94 133 GLY A O 1
ATOM 1105 N N . LEU A 1 134 ? -0.403 18.531 1.002 1 87.31 134 LEU A N 1
ATOM 1106 C CA . LEU A 1 134 ? 0.03 17.953 2.271 1 87.31 134 LEU A CA 1
ATOM 1107 C C . LEU A 1 134 ? 0.835 16.688 2.047 1 87.31 134 LEU A C 1
ATOM 1109 O O . LEU A 1 134 ? 0.351 15.742 1.415 1 87.31 134 LEU A O 1
ATOM 1113 N N . ASP A 1 135 ? 2.1 16.719 2.488 1 89.5 135 ASP A N 1
ATOM 1114 C CA . ASP A 1 135 ? 2.943 15.539 2.369 1 89.5 135 ASP A CA 1
ATOM 1115 C C . ASP A 1 135 ? 2.699 14.578 3.525 1 89.5 135 ASP A C 1
ATOM 1117 O O . ASP A 1 135 ? 3.221 14.773 4.625 1 89.5 135 ASP A O 1
ATOM 1121 N N . ILE A 1 136 ? 2.068 13.523 3.242 1 89.56 136 ILE A N 1
ATOM 1122 C CA . ILE A 1 136 ? 1.666 12.602 4.297 1 89.56 136 ILE A CA 1
ATOM 1123 C C . ILE A 1 136 ? 2.789 11.602 4.562 1 89.56 136 ILE A C 1
ATOM 1125 O O . ILE A 1 136 ? 2.652 10.719 5.414 1 89.56 136 ILE A O 1
ATOM 1129 N N . THR A 1 137 ? 3.934 11.672 3.865 1 88.06 137 THR A N 1
ATOM 1130 C CA . THR A 1 137 ? 5.031 10.727 4.055 1 88.06 137 THR A CA 1
ATOM 1131 C C . THR A 1 137 ? 5.965 11.203 5.164 1 88.06 137 THR A C 1
ATOM 1133 O O . THR A 1 137 ? 6.895 10.484 5.543 1 88.06 137 THR A O 1
ATOM 1136 N N . GLN A 1 138 ? 5.844 12.398 5.766 1 79.06 138 GLN A N 1
ATOM 1137 C CA . GLN A 1 138 ? 6.762 12.992 6.73 1 79.06 138 GLN A CA 1
ATOM 1138 C C . GLN A 1 138 ? 6.406 12.586 8.156 1 79.06 138 GLN A C 1
ATOM 1140 O O . GLN A 1 138 ? 7.289 12.391 8.992 1 79.06 138 GLN A O 1
ATOM 1145 N N . ASP A 1 139 ? 5.184 12.492 8.578 1 72.31 139 ASP A N 1
ATOM 1146 C CA . ASP A 1 139 ? 4.773 12.234 9.953 1 72.31 139 ASP A CA 1
ATOM 1147 C C . ASP A 1 139 ? 3.605 11.25 10 1 72.31 139 ASP A C 1
ATOM 1149 O O . ASP A 1 139 ? 2.461 11.648 10.227 1 72.31 139 ASP A O 1
ATOM 1153 N N . MET A 1 140 ? 4.047 10.047 10 1 72.31 140 MET A N 1
ATOM 1154 C CA . MET A 1 140 ? 3.035 9.008 9.82 1 72.31 140 MET A CA 1
ATOM 1155 C C . MET A 1 140 ? 2.377 8.656 11.156 1 72.31 140 MET A C 1
ATOM 1157 O O . MET A 1 140 ? 1.281 8.094 11.18 1 72.31 140 MET A O 1
ATOM 1161 N N . LYS A 1 141 ? 3.064 9.086 12.242 1 76.38 141 LYS A N 1
ATOM 1162 C CA . LYS A 1 141 ? 2.521 8.758 13.562 1 76.38 141 LYS A CA 1
ATOM 1163 C C . LYS A 1 141 ? 2.023 10.008 14.281 1 76.38 141 LYS A C 1
ATOM 1165 O O . LYS A 1 141 ? 2.664 11.055 14.227 1 76.38 141 LYS A O 1
ATOM 1170 N N . PRO A 1 142 ? 0.82 9.758 14.836 1 76.88 142 PRO A N 1
ATOM 1171 C CA . PRO A 1 142 ? 0.371 10.891 15.648 1 76.88 142 PRO A CA 1
ATOM 1172 C C . PRO A 1 142 ? 1.345 11.234 16.781 1 76.88 142 PRO A C 1
ATOM 1174 O O . PRO A 1 142 ? 2.193 10.414 17.125 1 76.88 142 PRO A O 1
ATOM 1177 N N . PRO A 1 143 ? 1.229 12.438 17.234 1 74.56 143 PRO A N 1
ATOM 1178 C CA . PRO A 1 143 ? 2.082 12.789 18.375 1 74.56 143 PRO A CA 1
ATOM 1179 C C . PRO A 1 143 ? 1.878 11.859 19.578 1 74.56 143 PRO A C 1
ATOM 1181 O O . PRO A 1 143 ? 0.765 11.383 19.797 1 74.56 143 PRO A O 1
ATOM 1184 N N . LYS A 1 144 ? 3.033 11.398 20.172 1 67.62 144 LYS A N 1
ATOM 1185 C CA . LYS A 1 144 ? 2.998 10.508 21.344 1 67.62 144 LYS A CA 1
ATOM 1186 C C . LYS A 1 144 ? 2.098 11.07 22.438 1 67.62 144 LYS A C 1
ATOM 1188 O O . LYS A 1 144 ? 1.428 10.32 23.141 1 67.62 144 LYS A O 1
ATOM 1193 N N . SER A 1 145 ? 2.154 12.305 22.672 1 65.12 145 SER A N 1
ATOM 1194 C CA . SER A 1 145 ? 1.396 12.969 23.734 1 65.12 145 SER A CA 1
ATOM 1195 C C . SER A 1 145 ? 0.131 13.617 23.188 1 65.12 145 SER A C 1
ATOM 1197 O O . SER A 1 145 ? -0.093 14.812 23.375 1 65.12 145 SER A O 1
ATOM 1199 N N . LEU A 1 146 ? -0.599 12.938 22.438 1 63.25 146 LEU A N 1
ATOM 1200 C CA . LEU A 1 146 ? -1.769 13.492 21.766 1 63.25 146 LEU A CA 1
ATOM 1201 C C . LEU A 1 146 ? -2.67 14.227 22.75 1 63.25 146 LEU A C 1
ATOM 1203 O O . LEU A 1 146 ? -3.256 15.258 22.422 1 63.25 146 LEU A O 1
ATOM 1207 N N . TYR A 1 147 ? -2.635 13.617 23.984 1 59.91 147 TYR A N 1
ATOM 1208 C CA . TYR A 1 147 ? -3.67 14.086 24.891 1 59.91 147 TYR A CA 1
ATOM 1209 C C . TYR A 1 147 ? -3.119 15.141 25.844 1 59.91 147 TYR A C 1
ATOM 1211 O O . TYR A 1 147 ? -3.805 15.562 26.781 1 59.91 147 TYR A O 1
ATOM 1219 N N . ILE A 1 148 ? -1.892 15.484 25.594 1 53.78 148 ILE A N 1
ATOM 1220 C CA . ILE A 1 148 ? -1.375 16.516 26.484 1 53.78 148 ILE A CA 1
ATOM 1221 C C . ILE A 1 148 ? -1.937 17.875 26.078 1 53.78 148 ILE A C 1
ATOM 1223 O O . ILE A 1 148 ? -1.753 18.312 24.938 1 53.78 148 ILE A O 1
ATOM 1227 N N . GLU A 1 149 ? -2.932 18.328 26.875 1 49.44 149 GLU A N 1
ATOM 1228 C CA . GLU A 1 149 ? -3.539 19.641 26.672 1 49.44 149 GLU A CA 1
ATOM 1229 C C . GLU A 1 149 ? -2.477 20.734 26.578 1 49.44 149 GLU A C 1
ATOM 1231 O O . GLU A 1 149 ? -1.587 20.812 27.422 1 49.44 149 GLU A O 1
ATOM 1236 N N . VAL A 1 150 ? -2.09 21.125 25.406 1 53.03 150 VAL A N 1
ATOM 1237 C CA . VAL A 1 150 ? -1.191 22.266 25.25 1 53.03 150 VAL A CA 1
ATOM 1238 C C . VAL A 1 150 ? -1.797 23.484 25.922 1 53.03 150 VAL A C 1
ATOM 1240 O O . VAL A 1 150 ? -2.852 23.969 25.5 1 53.03 150 VAL A O 1
ATOM 1243 N N . SER A 1 151 ? -1.678 23.641 27.234 1 50.28 151 SER A N 1
ATOM 1244 C CA . SER A 1 151 ? -2.164 24.766 28.016 1 50.28 151 SER A CA 1
ATOM 1245 C C . SER A 1 151 ? -1.354 26.031 27.719 1 50.28 151 SER A C 1
ATOM 1247 O O . SER A 1 151 ? -0.157 25.953 27.438 1 50.28 151 SER A O 1
ATOM 1249 N N . LYS A 1 152 ? -2.07 27.188 27.344 1 52.88 152 LYS A N 1
ATOM 1250 C CA . LYS A 1 152 ? -1.554 28.547 27.172 1 52.88 152 LYS A CA 1
ATOM 1251 C C . LYS A 1 152 ? -0.756 28.969 28.406 1 52.88 152 LYS A C 1
ATOM 1253 O O . LYS A 1 152 ? -0.092 30.016 28.391 1 52.88 152 LYS A O 1
ATOM 1258 N N . ASP A 1 153 ? -0.989 28.25 29.547 1 46.91 153 ASP A N 1
ATOM 1259 C CA . ASP A 1 153 ? -0.443 28.891 30.75 1 46.91 153 ASP A CA 1
ATOM 1260 C C . ASP A 1 153 ? 1.083 28.922 30.703 1 46.91 153 ASP A C 1
ATOM 1262 O O . ASP A 1 153 ? 1.726 29.406 31.641 1 46.91 153 ASP A O 1
ATOM 1266 N N . VAL A 1 154 ? 1.688 28.828 29.609 1 40.59 154 VAL A N 1
ATOM 1267 C CA . VAL A 1 154 ? 3.09 29.188 29.812 1 40.59 154 VAL A CA 1
ATOM 1268 C C . VAL A 1 154 ? 3.266 30.703 29.688 1 40.59 154 VAL A C 1
ATOM 1270 O O . VAL A 1 154 ? 2.547 31.359 28.938 1 40.59 154 VAL A O 1
ATOM 1273 N N . MET B 1 1 ? -10.312 24.906 22.406 1 78.94 1 MET B N 1
ATOM 1274 C CA . MET B 1 1 ? -9 24.391 22.781 1 78.94 1 MET B CA 1
ATOM 1275 C C . MET B 1 1 ? -8.148 24.109 21.547 1 78.94 1 MET B C 1
ATOM 1277 O O . MET B 1 1 ? -8.672 23.766 20.484 1 78.94 1 MET B O 1
ATOM 1281 N N . PHE B 1 2 ? -6.867 24.578 21.703 1 87 2 PHE B N 1
ATOM 1282 C CA . PHE B 1 2 ? -5.961 24.406 20.578 1 87 2 PHE B CA 1
ATOM 1283 C C . PHE B 1 2 ? -5.836 22.938 20.219 1 87 2 PHE B C 1
ATOM 1285 O O . PHE B 1 2 ? -5.773 22.078 21.094 1 87 2 PHE B O 1
ATOM 1292 N N . CYS B 1 3 ? -6.012 22.641 19.062 1 92 3 CYS B N 1
ATOM 1293 C CA . CYS B 1 3 ? -5.715 21.344 18.469 1 92 3 CYS B CA 1
ATOM 1294 C C . CYS B 1 3 ? -6.809 20.328 18.797 1 92 3 CYS B C 1
ATOM 1296 O O . CYS B 1 3 ? -6.602 19.125 18.688 1 92 3 CYS B O 1
ATOM 1298 N N . GLU B 1 4 ? -7.887 20.812 19.219 1 92.88 4 GLU B N 1
ATOM 1299 C CA . GLU B 1 4 ? -8.969 19.922 19.625 1 92.88 4 GLU B CA 1
ATOM 1300 C C . GLU B 1 4 ? -9.445 19.078 18.438 1 92.88 4 GLU B C 1
ATOM 1302 O O . GLU B 1 4 ? -9.602 17.859 18.578 1 92.88 4 GLU B O 1
ATOM 1307 N N . LYS B 1 5 ? -9.734 19.719 17.344 1 94.62 5 LYS B N 1
ATOM 1308 C CA . LYS B 1 5 ? -10.234 19 16.188 1 94.62 5 LYS B CA 1
ATOM 1309 C C . LYS B 1 5 ? -9.195 18.016 15.656 1 94.62 5 LYS B C 1
ATOM 1311 O O . LYS B 1 5 ? -9.547 16.938 15.164 1 94.62 5 LYS B O 1
ATOM 1316 N N . ALA B 1 6 ? -7.984 18.359 15.734 1 94.69 6 ALA B N 1
ATOM 1317 C CA . ALA B 1 6 ? -6.902 17.469 15.32 1 94.69 6 ALA B CA 1
ATOM 1318 C C . ALA B 1 6 ? -6.895 16.188 16.156 1 94.69 6 ALA B C 1
ATOM 1320 O O . ALA B 1 6 ? -6.766 15.086 15.617 1 94.69 6 ALA B O 1
ATOM 1321 N N . ILE B 1 7 ? -7.031 16.359 17.406 1 93 7 ILE B N 1
ATOM 1322 C CA . ILE B 1 7 ? -7.062 15.227 18.328 1 93 7 ILE B CA 1
ATOM 1323 C C . ILE B 1 7 ? -8.273 14.344 18.016 1 93 7 ILE B C 1
ATOM 1325 O O . ILE B 1 7 ? -8.188 13.117 18.078 1 93 7 ILE B O 1
ATOM 1329 N N . GLU B 1 8 ? -9.352 14.961 17.719 1 93.75 8 GLU B N 1
ATOM 1330 C CA . GLU B 1 8 ? -10.57 14.227 17.391 1 93.75 8 GLU B CA 1
ATOM 1331 C C . GLU B 1 8 ? -10.367 13.336 16.172 1 93.75 8 GLU B C 1
ATOM 1333 O O . GLU B 1 8 ? -10.891 12.219 16.109 1 93.75 8 GLU B O 1
ATOM 1338 N N . LEU B 1 9 ? -9.664 13.828 15.156 1 93.88 9 LEU B N 1
ATOM 1339 C CA . LEU B 1 9 ? -9.375 13.031 13.969 1 93.88 9 LEU B CA 1
ATOM 1340 C C . LEU B 1 9 ? -8.664 11.742 14.344 1 93.88 9 LEU B C 1
ATOM 1342 O O . LEU B 1 9 ? -9.008 10.672 13.836 1 93.88 9 LEU B O 1
ATOM 1346 N N . ILE B 1 10 ? -7.723 11.828 15.266 1 92.56 10 ILE B N 1
ATOM 1347 C CA . ILE B 1 10 ? -6.922 10.68 15.68 1 92.56 10 ILE B CA 1
ATOM 1348 C C . ILE B 1 10 ? -7.781 9.719 16.5 1 92.56 10 ILE B C 1
ATOM 1350 O O . ILE B 1 10 ? -7.672 8.5 16.344 1 92.56 10 ILE B O 1
ATOM 1354 N N . ARG B 1 11 ? -8.57 10.289 17.312 1 90.75 11 ARG B N 1
ATOM 1355 C CA . ARG B 1 11 ? -9.469 9.461 18.125 1 90.75 11 ARG B CA 1
ATOM 1356 C C . ARG B 1 11 ? -10.406 8.648 17.234 1 90.75 11 ARG B C 1
ATOM 1358 O O . ARG B 1 11 ? -10.695 7.488 17.516 1 90.75 11 ARG B O 1
ATOM 1365 N N . GLU B 1 12 ? -10.883 9.242 16.188 1 90.44 12 GLU B N 1
ATOM 1366 C CA . GLU B 1 12 ? -11.758 8.562 15.242 1 90.44 12 GLU B CA 1
ATOM 1367 C C . GLU B 1 12 ? -11.062 7.363 14.609 1 90.44 12 GLU B C 1
ATOM 1369 O O . GLU B 1 12 ? -11.68 6.312 14.406 1 90.44 12 GLU B O 1
ATOM 1374 N N . LEU B 1 13 ? -9.836 7.527 14.297 1 84.44 13 LEU B N 1
ATOM 1375 C CA . LEU B 1 13 ? -9.062 6.449 13.695 1 84.44 13 LEU B CA 1
ATOM 1376 C C . LEU B 1 13 ? -8.906 5.281 14.664 1 84.44 13 LEU B C 1
ATOM 1378 O O . LEU B 1 13 ? -9.023 4.121 14.266 1 84.44 13 LEU B O 1
ATOM 1382 N N . HIS B 1 14 ? -8.688 5.566 15.906 1 85.25 14 HIS B N 1
ATOM 1383 C CA . HIS B 1 14 ? -8.422 4.547 16.922 1 85.25 14 HIS B CA 1
ATOM 1384 C C . HIS B 1 14 ? -9.695 3.791 17.281 1 85.25 14 HIS B C 1
ATOM 1386 O O . HIS B 1 14 ? -9.633 2.629 17.688 1 85.25 14 HIS B O 1
ATOM 1392 N N . ARG B 1 15 ? -10.789 4.473 17.156 1 85.12 15 ARG B N 1
ATOM 1393 C CA . ARG B 1 15 ? -12.062 3.857 17.516 1 85.12 15 ARG B CA 1
ATOM 1394 C C . ARG B 1 15 ? -12.477 2.818 16.469 1 85.12 15 ARG B C 1
ATOM 1396 O O . ARG B 1 15 ? -13.211 1.882 16.781 1 85.12 15 ARG B O 1
ATOM 1403 N N . ALA B 1 16 ? -11.984 3.043 15.336 1 84.31 16 ALA B N 1
ATOM 1404 C CA . ALA B 1 16 ? -12.375 2.139 14.258 1 84.31 16 ALA B CA 1
ATOM 1405 C C . ALA B 1 16 ? -11.539 0.863 14.281 1 84.31 16 ALA B C 1
ATOM 1407 O O . ALA B 1 16 ? -10.312 0.917 14.438 1 84.31 16 ALA B O 1
ATOM 1408 N N . SER B 1 17 ? -12.18 -0.253 14.305 1 78.38 17 SER B N 1
ATOM 1409 C CA . SER B 1 17 ? -11.508 -1.55 14.266 1 78.38 17 SER B CA 1
ATOM 1410 C C . SER B 1 17 ? -10.789 -1.762 12.938 1 78.38 17 SER B C 1
ATOM 1412 O O . SER B 1 17 ? -11.086 -1.09 11.953 1 78.38 17 SER B O 1
ATOM 1414 N N . ASP B 1 18 ? -9.875 -2.766 13.039 1 74.06 18 ASP B N 1
ATOM 1415 C CA . ASP B 1 18 ? -9.156 -3.129 11.82 1 74.06 18 ASP B CA 1
ATOM 1416 C C . ASP B 1 18 ? -10.133 -3.566 10.719 1 74.06 18 ASP B C 1
ATOM 1418 O O . ASP B 1 18 ? -11.102 -4.273 10.992 1 74.06 18 ASP B O 1
ATOM 1422 N N . GLY B 1 19 ? -9.992 -3.041 9.578 1 75 19 GLY B N 1
ATOM 1423 C CA . GLY B 1 19 ? -10.828 -3.406 8.445 1 75 19 GLY B CA 1
ATOM 1424 C C . GLY B 1 19 ? -11.969 -2.434 8.203 1 75 19 GLY B C 1
ATOM 1425 O O . GLY B 1 19 ? -12.609 -2.467 7.152 1 75 19 GLY B O 1
ATOM 1426 N N . GLN B 1 20 ? -12.188 -1.611 9.188 1 87.31 20 GLN B N 1
ATOM 1427 C CA . GLN B 1 20 ? -13.234 -0.614 9.008 1 87.31 20 GLN B CA 1
ATOM 1428 C C . GLN B 1 20 ? -12.664 0.687 8.445 1 87.31 20 GLN B C 1
ATOM 1430 O O . GLN B 1 20 ? -11.492 1.003 8.664 1 87.31 20 GLN B O 1
ATOM 1435 N N . LEU B 1 21 ? -13.461 1.385 7.664 1 94.5 21 LEU B N 1
ATOM 1436 C CA . LEU B 1 21 ? -13.133 2.705 7.137 1 94.5 21 LEU B CA 1
ATOM 1437 C C . LEU B 1 21 ? -14.18 3.732 7.555 1 94.5 21 LEU B C 1
ATOM 1439 O O . LEU B 1 21 ? -15.242 3.818 6.941 1 94.5 21 LEU B O 1
ATOM 1443 N N . PRO B 1 22 ? -13.852 4.469 8.617 1 94.81 22 PRO B N 1
ATOM 1444 C CA . PRO B 1 22 ? -14.812 5.52 8.977 1 94.81 22 PRO B CA 1
ATOM 1445 C C . PRO B 1 22 ? -15.008 6.543 7.863 1 94.81 22 PRO B C 1
ATOM 1447 O O . PRO B 1 22 ? -14.148 6.68 6.984 1 94.81 22 PRO B O 1
ATOM 1450 N N . ALA B 1 23 ? -16.156 7.242 7.926 1 95.62 23 ALA B N 1
ATOM 1451 C CA . ALA B 1 23 ? -16.406 8.281 6.926 1 95.62 23 ALA B CA 1
ATOM 1452 C C . ALA B 1 23 ? -15.305 9.336 6.941 1 95.62 23 ALA B C 1
ATOM 1454 O O . ALA B 1 23 ? -14.828 9.727 8.008 1 95.62 23 ALA B O 1
ATOM 1455 N N . PHE B 1 24 ? -14.883 9.734 5.77 1 96.62 24 PHE B N 1
ATOM 1456 C CA . PHE B 1 24 ? -13.898 10.805 5.672 1 96.62 24 PHE B CA 1
ATOM 1457 C C . PHE B 1 24 ? -14.391 12.062 6.375 1 96.62 24 PHE B C 1
ATOM 1459 O O . PHE B 1 24 ? -15.5 12.531 6.113 1 96.62 24 PHE B O 1
ATOM 1466 N N . ASN B 1 25 ? -13.609 12.578 7.281 1 96.19 25 ASN B N 1
ATOM 1467 C CA . ASN B 1 25 ? -14 13.734 8.078 1 96.19 25 ASN B CA 1
ATOM 1468 C C . ASN B 1 25 ? -13.602 15.039 7.398 1 96.19 25 ASN B C 1
ATOM 1470 O O . ASN B 1 25 ? -12.727 15.758 7.887 1 96.19 25 ASN B O 1
ATOM 1474 N N . GLU B 1 26 ? -14.312 15.398 6.383 1 94.62 26 GLU B N 1
ATOM 1475 C CA . GLU B 1 26 ? -14.016 16.594 5.602 1 94.62 26 GLU B CA 1
ATOM 1476 C C . GLU B 1 26 ? -14.07 17.844 6.477 1 94.62 26 GLU B C 1
ATOM 1478 O O . GLU B 1 26 ? -13.188 18.703 6.395 1 94.62 26 GLU B O 1
ATOM 1483 N N . ASP B 1 27 ? -15.078 17.859 7.273 1 95.44 27 ASP B N 1
ATOM 1484 C CA . ASP B 1 27 ? -15.266 19.016 8.133 1 95.44 27 ASP B CA 1
ATOM 1485 C C . ASP B 1 27 ? -14.133 19.141 9.156 1 95.44 27 ASP B C 1
ATOM 1487 O O . ASP B 1 27 ? -13.594 20.219 9.383 1 95.44 27 ASP B O 1
ATOM 1491 N N . GLY B 1 28 ? -13.781 17.984 9.734 1 95.62 28 GLY B N 1
ATOM 1492 C CA . GLY B 1 28 ? -12.68 17.984 10.688 1 95.62 28 GLY B CA 1
ATOM 1493 C C . GLY B 1 28 ? -11.367 18.453 10.094 1 95.62 28 GLY B C 1
ATOM 1494 O O . GLY B 1 28 ? -10.672 19.281 10.68 1 95.62 28 GLY B O 1
ATOM 1495 N N . ILE B 1 29 ? -11.07 18.031 8.93 1 94.81 29 ILE B N 1
ATOM 1496 C CA . ILE B 1 29 ? -9.836 18.406 8.25 1 94.81 29 ILE B CA 1
ATOM 1497 C C . ILE B 1 29 ? -9.852 19.906 7.934 1 94.81 29 ILE B C 1
ATOM 1499 O O . ILE B 1 29 ? -8.867 20.609 8.18 1 94.81 29 ILE B O 1
ATOM 1503 N N . ARG B 1 30 ? -10.969 20.375 7.391 1 93.69 30 ARG B N 1
ATOM 1504 C CA . ARG B 1 30 ? -11.109 21.781 7.062 1 93.69 30 ARG B CA 1
ATOM 1505 C C . ARG B 1 30 ? -10.875 22.656 8.289 1 93.69 30 ARG B C 1
ATOM 1507 O O . ARG B 1 30 ? -10.156 23.656 8.227 1 93.69 30 ARG B O 1
ATOM 1514 N N . GLN B 1 31 ? -11.414 22.281 9.391 1 96.06 31 GLN B N 1
ATOM 1515 C CA . GLN B 1 31 ? -11.305 23.062 10.625 1 96.06 31 GLN B CA 1
ATOM 1516 C C . GLN B 1 31 ? -9.867 23.078 11.133 1 96.06 31 GLN B C 1
ATOM 1518 O O . GLN B 1 31 ? -9.375 24.109 11.594 1 96.06 31 GLN B O 1
ATOM 1523 N N . VAL B 1 32 ? -9.219 21.969 11.055 1 95.62 32 VAL B N 1
ATOM 1524 C CA . VAL B 1 32 ? -7.824 21.906 11.477 1 95.62 32 VAL B CA 1
ATOM 1525 C C . VAL B 1 32 ? -6.969 22.797 10.586 1 95.62 32 VAL B C 1
ATOM 1527 O O . VAL B 1 32 ? -6.141 23.562 11.078 1 95.62 32 VAL B O 1
ATOM 1530 N N . LEU B 1 33 ? -7.246 22.75 9.273 1 93.94 33 LEU B N 1
ATOM 1531 C CA . LEU B 1 33 ? -6.477 23.562 8.336 1 93.94 33 LEU B CA 1
ATOM 1532 C C . LEU B 1 33 ? -6.734 25.047 8.555 1 93.94 33 LEU B C 1
ATOM 1534 O O . LEU B 1 33 ? -5.82 25.859 8.445 1 93.94 33 LEU B O 1
ATOM 1538 N N . GLU B 1 34 ? -7.953 25.391 8.875 1 95 34 GLU B N 1
ATOM 1539 C CA . GLU B 1 34 ? -8.297 26.781 9.188 1 95 34 GLU B CA 1
ATOM 1540 C C . GLU B 1 34 ? -7.578 27.25 10.445 1 95 34 GLU B C 1
ATOM 1542 O O . GLU B 1 34 ? -7.074 28.375 10.484 1 95 34 GLU B O 1
ATOM 1547 N N . GLU B 1 35 ? -7.555 26.438 11.398 1 96.56 35 GLU B N 1
ATOM 1548 C CA . GLU B 1 35 ? -6.828 26.781 12.617 1 96.56 35 GLU B CA 1
ATOM 1549 C C . GLU B 1 35 ? -5.34 26.969 12.336 1 96.56 35 GLU B C 1
ATOM 1551 O O . GLU B 1 35 ? -4.715 27.891 12.859 1 96.56 35 GLU B O 1
ATOM 1556 N N . MET B 1 36 ? -4.812 26.125 11.57 1 95.12 36 MET B N 1
ATOM 1557 C CA . MET B 1 36 ? -3.395 26.219 11.227 1 95.12 36 MET B CA 1
ATOM 1558 C C . MET B 1 36 ? -3.084 27.531 10.516 1 95.12 36 MET B C 1
ATOM 1560 O O . MET B 1 36 ? -2.082 28.172 10.82 1 95.12 36 MET B O 1
ATOM 1564 N N . LYS B 1 37 ? -3.967 27.875 9.609 1 94.62 37 LYS B N 1
ATOM 1565 C CA . LYS B 1 37 ? -3.793 29.141 8.898 1 94.62 37 LYS B CA 1
ATOM 1566 C C . LYS B 1 37 ? -3.834 30.328 9.859 1 94.62 37 LYS B C 1
ATOM 1568 O O . LYS B 1 37 ? -2.992 31.219 9.789 1 94.62 37 LYS B O 1
ATOM 1573 N N . ALA B 1 38 ? -4.777 30.312 10.773 1 96.69 38 ALA B N 1
ATOM 1574 C CA . ALA B 1 38 ? -4.922 31.375 11.758 1 96.69 38 ALA B CA 1
ATOM 1575 C C . ALA B 1 38 ? -3.689 31.469 12.656 1 96.69 38 ALA B C 1
ATOM 1577 O O . ALA B 1 38 ? -3.16 32.562 12.891 1 96.69 38 ALA B O 1
ATOM 1578 N N . LEU B 1 39 ? -3.25 30.281 13.109 1 96.62 39 LEU B N 1
ATOM 1579 C CA . LEU B 1 39 ? -2.066 30.234 13.961 1 96.62 39 LEU B CA 1
ATOM 1580 C C . LEU B 1 39 ? -0.841 30.766 13.227 1 96.62 39 LEU B C 1
ATOM 1582 O O . LEU B 1 39 ? -0.055 31.516 13.789 1 96.62 39 LEU B O 1
ATOM 1586 N N . TYR B 1 40 ? -0.75 30.406 12.023 1 96.06 40 TYR B N 1
ATOM 1587 C CA . TYR B 1 40 ? 0.389 30.812 11.211 1 96.06 40 TYR B CA 1
ATOM 1588 C C . TYR B 1 40 ? 0.399 32.312 11.023 1 96.06 40 TYR B C 1
ATOM 1590 O O . TYR B 1 40 ? 1.428 32.969 11.227 1 96.06 40 TYR B O 1
ATOM 1598 N N . GLU B 1 41 ? -0.699 32.906 10.656 1 97.06 41 GLU B N 1
ATOM 1599 C CA . GLU B 1 41 ? -0.814 34.344 10.414 1 97.06 41 GLU B CA 1
ATOM 1600 C C . GLU B 1 41 ? -0.548 35.156 11.688 1 97.06 41 GLU B C 1
ATOM 1602 O O . GLU B 1 41 ? 0.151 36.156 11.664 1 97.06 41 GLU B O 1
ATOM 1607 N N . GLN B 1 42 ? -1.057 34.625 12.789 1 96.56 42 GLN B N 1
ATOM 1608 C CA . GLN B 1 42 ? -0.819 35.25 14.078 1 96.56 42 GLN B CA 1
ATOM 1609 C C . GLN B 1 42 ? 0.657 35.219 14.453 1 96.56 42 GLN B C 1
ATOM 1611 O O . GLN B 1 42 ? 1.219 36.188 14.938 1 96.56 42 GLN B O 1
ATOM 1616 N N . ASN B 1 43 ? 1.264 34.031 14.227 1 96.56 43 ASN B N 1
ATOM 1617 C CA . ASN B 1 43 ? 2.686 33.906 14.523 1 96.56 43 ASN B CA 1
ATOM 1618 C C . ASN B 1 43 ? 3.539 34.812 13.656 1 96.56 43 ASN B C 1
ATOM 1620 O O . ASN B 1 43 ? 4.48 35.438 14.148 1 96.56 43 ASN B O 1
ATOM 1624 N N . GLN B 1 44 ? 3.146 34.906 12.406 1 95.94 44 GLN B N 1
ATOM 1625 C CA . GLN B 1 44 ? 3.885 35.781 11.492 1 95.94 44 GLN B CA 1
ATOM 1626 C C . GLN B 1 44 ? 3.814 37.25 11.938 1 95.94 44 GLN B C 1
ATOM 1628 O O . GLN B 1 44 ? 4.824 37.938 11.922 1 95.94 44 GLN B O 1
ATOM 1633 N N . ALA B 1 45 ? 2.668 37.594 12.344 1 96.12 45 ALA B N 1
ATOM 1634 C CA . ALA B 1 45 ? 2.479 38.969 12.82 1 96.12 45 ALA B CA 1
ATOM 1635 C C . ALA B 1 45 ? 3.311 39.25 14.07 1 96.12 45 ALA B C 1
ATOM 1637 O O . ALA B 1 45 ? 4.008 40.25 14.156 1 96.12 45 ALA B O 1
ATOM 1638 N N . ASP B 1 46 ? 3.289 38.312 14.969 1 95.69 46 ASP B N 1
ATOM 1639 C CA . ASP B 1 46 ? 3.984 38.5 16.25 1 95.69 46 ASP B CA 1
ATOM 1640 C C . ASP B 1 46 ? 5.496 38.406 16.062 1 95.69 46 ASP B C 1
ATOM 1642 O O . ASP B 1 46 ? 6.246 39.125 16.75 1 95.69 46 ASP B O 1
ATOM 1646 N N . VAL B 1 47 ? 5.945 37.625 15.133 1 95.69 47 VAL B N 1
ATOM 1647 C CA . VAL B 1 47 ? 7.363 37.531 14.812 1 95.69 47 VAL B CA 1
ATOM 1648 C C . VAL B 1 47 ? 7.844 38.875 14.258 1 95.69 47 VAL B C 1
ATOM 1650 O O . VAL B 1 47 ? 8.891 39.375 14.656 1 95.69 47 VAL B O 1
ATOM 1653 N N . ASN B 1 48 ? 7.055 39.469 13.375 1 94.5 48 ASN B N 1
ATOM 1654 C CA . ASN B 1 48 ? 7.391 40.75 12.797 1 94.5 48 ASN B CA 1
ATOM 1655 C C . ASN B 1 48 ? 7.422 41.844 13.852 1 94.5 48 ASN B C 1
ATOM 1657 O O . ASN B 1 48 ? 8.305 42.719 13.836 1 94.5 48 ASN B O 1
ATOM 1661 N N . GLU B 1 49 ? 6.562 41.75 14.766 1 93.31 49 GLU B N 1
ATOM 1662 C CA . GLU B 1 49 ? 6.527 42.719 15.859 1 93.31 49 GLU B CA 1
ATOM 1663 C C . GLU B 1 49 ? 7.758 42.594 16.75 1 93.31 49 GLU B C 1
ATOM 1665 O O . GLU B 1 49 ? 8.32 43.594 17.203 1 93.31 49 GLU B O 1
ATOM 1670 N N . THR B 1 50 ? 8.117 41.375 17.016 1 93.25 50 THR B N 1
ATOM 1671 C CA . THR B 1 50 ? 9.297 41.094 17.828 1 93.25 50 THR B CA 1
ATOM 1672 C C . THR B 1 50 ? 10.555 41.656 17.156 1 93.25 50 THR B C 1
ATOM 1674 O O . THR B 1 50 ? 11.406 42.25 17.812 1 93.25 50 THR B O 1
ATOM 1677 N N . LYS B 1 51 ? 10.625 41.531 15.914 1 92.62 51 LYS B N 1
ATOM 1678 C CA . LYS B 1 51 ? 11.797 41.969 15.148 1 92.62 51 LYS B CA 1
ATOM 1679 C C . LYS B 1 51 ? 11.844 43.5 15.047 1 92.62 51 LYS B C 1
ATOM 1681 O O . LYS B 1 51 ? 12.914 44.094 15.188 1 92.62 51 LYS B O 1
ATOM 1686 N N . THR B 1 52 ? 10.711 44.156 14.852 1 92.94 52 THR B N 1
ATOM 1687 C CA . THR B 1 52 ? 10.664 45.562 14.562 1 92.94 52 THR B CA 1
ATOM 1688 C C . THR B 1 52 ? 10.617 46.375 15.852 1 92.94 52 THR B C 1
ATOM 1690 O O . THR B 1 52 ? 11.234 47.438 15.945 1 92.94 52 THR B O 1
ATOM 1693 N N . GLU B 1 53 ? 9.945 45.812 16.906 1 92.75 53 GLU B N 1
ATOM 1694 C CA . GLU B 1 53 ? 9.695 46.625 18.094 1 92.75 53 GLU B CA 1
ATOM 1695 C C . GLU B 1 53 ? 10.391 46.062 19.312 1 92.75 53 GLU B C 1
ATOM 1697 O O . GLU B 1 53 ? 10.305 46.594 20.406 1 92.75 53 GLU B O 1
ATOM 1702 N N . GLY B 1 54 ? 10.992 44.906 19.203 1 89.62 54 GLY B N 1
ATOM 1703 C CA . GLY B 1 54 ? 11.719 44.281 20.312 1 89.62 54 GLY B CA 1
ATOM 1704 C C . GLY B 1 54 ? 10.812 43.688 21.359 1 89.62 54 GLY B C 1
ATOM 1705 O O . GLY B 1 54 ? 11.148 43.688 22.547 1 89.62 54 GLY B O 1
ATOM 1706 N N . ARG B 1 55 ? 9.602 43.281 21.047 1 91 55 ARG B N 1
ATOM 1707 C CA . ARG B 1 55 ? 8.625 42.719 21.953 1 91 55 ARG B CA 1
ATOM 1708 C C . ARG B 1 55 ? 8.977 41.25 22.281 1 91 55 ARG B C 1
ATOM 1710 O O . ARG B 1 55 ? 8.273 40.344 21.875 1 91 55 ARG B O 1
ATOM 1717 N N . SER B 1 56 ? 9.844 41 23.109 1 90.81 56 SER B N 1
ATOM 1718 C CA . SER B 1 56 ? 10.336 39.688 23.516 1 90.81 56 SER B CA 1
ATOM 1719 C C . SER B 1 56 ? 9.32 38.938 24.391 1 90.81 56 SER B C 1
ATOM 1721 O O . SER B 1 56 ? 9.406 37.719 24.578 1 90.81 56 SER B O 1
ATOM 1723 N N . ASP B 1 57 ? 8.359 39.781 24.844 1 93.88 57 ASP B N 1
ATOM 1724 C CA . ASP B 1 57 ? 7.324 39.188 25.688 1 93.88 57 ASP B CA 1
ATOM 1725 C C . ASP B 1 57 ? 6.41 38.25 24.859 1 93.88 57 ASP B C 1
ATOM 1727 O O . ASP B 1 57 ? 5.672 37.438 25.422 1 93.88 57 ASP B O 1
ATOM 1731 N N . LEU B 1 58 ? 6.539 38.312 23.516 1 95.06 58 LEU B N 1
ATOM 1732 C CA . LEU B 1 58 ? 5.688 37.531 22.625 1 95.06 58 LEU B CA 1
ATOM 1733 C C . LEU B 1 58 ? 6.316 36.188 22.328 1 95.06 58 LEU B C 1
ATOM 1735 O O . LEU B 1 58 ? 5.656 35.281 21.781 1 95.06 58 LEU B O 1
ATOM 1739 N N . ILE B 1 59 ? 7.477 36 22.688 1 93.88 59 ILE B N 1
ATOM 1740 C CA . ILE B 1 59 ? 8.25 34.844 22.266 1 93.88 59 ILE B CA 1
ATOM 1741 C C . ILE B 1 59 ? 7.594 33.562 22.797 1 93.88 59 ILE B C 1
ATOM 1743 O O . ILE B 1 59 ? 7.391 32.594 22.047 1 93.88 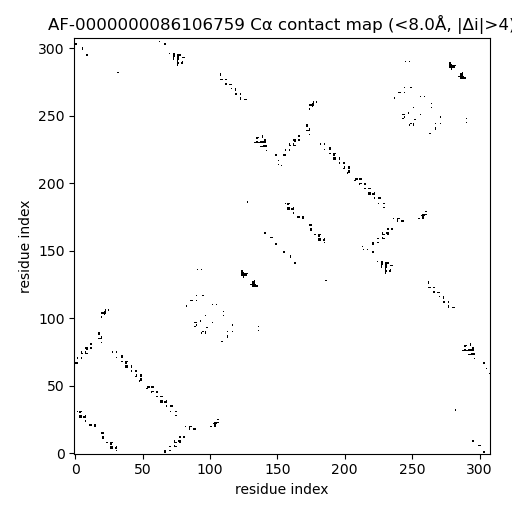59 ILE B O 1
ATOM 1747 N N . PRO B 1 60 ? 7.199 33.625 24.062 1 94 60 PRO B N 1
ATOM 1748 C CA . PRO B 1 60 ? 6.547 32.406 24.531 1 94 60 PRO B CA 1
ATOM 1749 C C . PRO B 1 60 ? 5.273 32.062 23.766 1 94 60 PRO B C 1
ATOM 1751 O O . PRO B 1 60 ? 5.012 30.891 23.469 1 94 60 PRO B O 1
ATOM 1754 N N . THR B 1 61 ? 4.516 33.031 23.422 1 94.44 61 THR B N 1
ATOM 1755 C CA . THR B 1 61 ? 3.277 32.844 22.672 1 94.44 61 THR B CA 1
ATOM 1756 C C . THR B 1 61 ? 3.564 32.344 21.266 1 94.44 61 THR B C 1
ATOM 1758 O O . THR B 1 61 ? 2.863 31.469 20.75 1 94.44 61 THR B O 1
ATOM 1761 N N . ILE B 1 62 ? 4.582 32.812 20.672 1 95.56 62 ILE B N 1
ATOM 1762 C CA . ILE B 1 62 ? 4.992 32.406 19.344 1 95.56 62 ILE B CA 1
ATOM 1763 C C . ILE B 1 62 ? 5.395 30.922 19.359 1 95.56 62 ILE B C 1
ATOM 1765 O O . ILE B 1 62 ? 4.988 30.156 18.5 1 95.56 62 ILE B O 1
ATOM 1769 N N . LYS B 1 63 ? 6.105 30.594 20.375 1 94.81 63 LYS B N 1
ATOM 1770 C CA . LYS B 1 63 ? 6.551 29.219 20.5 1 94.81 63 LYS B CA 1
ATOM 1771 C C . LYS B 1 63 ? 5.371 28.281 20.703 1 94.81 63 LYS B C 1
ATOM 1773 O O . LYS B 1 63 ? 5.328 27.188 20.141 1 94.81 63 LYS B O 1
ATOM 1778 N N . PHE B 1 64 ? 4.473 28.734 21.531 1 92.88 64 PHE B N 1
ATOM 1779 C CA . PHE B 1 64 ? 3.279 27.938 21.797 1 92.88 64 PHE B CA 1
ATOM 1780 C C . PHE B 1 64 ? 2.49 27.688 20.516 1 92.88 64 PHE B C 1
ATOM 1782 O O . PHE B 1 64 ? 2.125 26.547 20.219 1 92.88 64 PHE B O 1
ATOM 1789 N N . ARG B 1 65 ? 2.295 28.719 19.719 1 95.38 65 ARG B N 1
ATOM 1790 C CA . ARG B 1 65 ? 1.523 28.594 18.5 1 95.38 65 ARG B CA 1
ATOM 1791 C C . ARG B 1 65 ? 2.246 27.719 17.484 1 95.38 65 ARG B C 1
ATOM 1793 O O . ARG B 1 65 ? 1.61 26.984 16.719 1 95.38 65 ARG B O 1
ATOM 1800 N N . HIS B 1 66 ? 3.535 27.797 17.562 1 93.88 66 HIS B N 1
ATOM 1801 C CA . HIS B 1 66 ? 4.324 26.938 16.688 1 93.88 66 HIS B CA 1
ATOM 1802 C C . HIS B 1 66 ? 4.125 25.469 17.031 1 93.88 66 HIS B C 1
ATOM 1804 O O . HIS B 1 66 ? 3.928 24.641 16.141 1 93.88 66 HIS B O 1
ATOM 1810 N N . CYS B 1 67 ? 4.137 25.203 18.312 1 92.94 67 CYS B N 1
ATOM 1811 C CA . CYS B 1 67 ? 3.93 23.844 18.75 1 92.94 67 CYS B CA 1
ATOM 1812 C C . CYS B 1 67 ? 2.555 23.328 18.344 1 92.94 67 CYS B C 1
ATOM 1814 O O . CYS B 1 67 ? 2.412 22.188 17.906 1 92.94 67 CYS B O 1
ATOM 1816 N N . CYS B 1 68 ? 1.603 24.203 18.453 1 93.25 68 CYS B N 1
ATOM 1817 C CA . CYS B 1 68 ? 0.247 23.828 18.062 1 93.25 68 CYS B CA 1
ATOM 1818 C C . CYS B 1 68 ? 0.174 23.547 16.562 1 93.25 68 CYS B C 1
ATOM 1820 O O . CYS B 1 68 ? -0.504 22.609 16.141 1 93.25 68 CYS B O 1
ATOM 1822 N N . LEU B 1 69 ? 0.886 24.359 15.812 1 94.19 69 LEU B N 1
ATOM 1823 C CA . LEU B 1 69 ? 0.926 24.172 14.367 1 94.19 69 LEU B CA 1
ATOM 1824 C C . LEU B 1 69 ? 1.522 22.812 14.008 1 94.19 69 LEU B C 1
ATOM 1826 O O . LEU B 1 69 ? 0.969 22.094 13.18 1 94.19 69 LEU B O 1
ATOM 1830 N N . GLN B 1 70 ? 2.508 22.5 14.703 1 91.56 70 GLN B N 1
ATOM 1831 C CA . GLN B 1 70 ? 3.188 21.234 14.453 1 91.56 70 GLN B CA 1
ATOM 1832 C C . GLN B 1 70 ? 2.311 20.047 14.852 1 91.56 70 GLN B C 1
ATOM 1834 O O . GLN B 1 70 ? 2.229 19.047 14.125 1 91.56 70 GLN B O 1
ATOM 1839 N N . ARG B 1 71 ? 1.65 20.172 15.93 1 92.38 71 ARG B N 1
ATOM 1840 C CA . ARG B 1 71 ? 0.759 19.125 16.391 1 92.38 71 ARG B CA 1
ATOM 1841 C C . ARG B 1 71 ? -0.388 18.891 15.414 1 92.38 71 ARG B C 1
ATOM 1843 O O . ARG B 1 71 ? -0.708 17.766 15.07 1 92.38 71 ARG B O 1
ATOM 1850 N N . ASN B 1 72 ? -0.938 20 15.008 1 93.62 72 ASN B N 1
ATOM 1851 C CA . ASN B 1 72 ? -2.027 19.906 14.047 1 93.62 72 ASN B CA 1
ATOM 1852 C C . ASN B 1 72 ? -1.58 19.219 12.758 1 93.62 72 ASN B C 1
ATOM 1854 O O . ASN B 1 72 ? -2.279 18.359 12.234 1 93.62 72 ASN B O 1
ATOM 1858 N N . ARG B 1 73 ? -0.429 19.609 12.32 1 92.12 73 ARG B N 1
ATOM 1859 C CA . ARG B 1 73 ? 0.11 19.031 11.086 1 92.12 73 ARG B CA 1
ATOM 1860 C C . ARG B 1 73 ? 0.332 17.531 11.242 1 92.12 73 ARG B C 1
ATOM 1862 O O . ARG B 1 73 ? -0.069 16.75 10.375 1 92.12 73 ARG B O 1
ATOM 1869 N N . ARG B 1 74 ? 0.878 17.125 12.305 1 92.69 74 ARG B N 1
ATOM 1870 C CA . ARG B 1 74 ? 1.177 15.719 12.539 1 92.69 74 ARG B CA 1
ATOM 1871 C C . ARG B 1 74 ? -0.105 14.898 12.648 1 92.69 74 ARG B C 1
ATOM 1873 O O . ARG B 1 74 ? -0.171 13.773 12.141 1 92.69 74 ARG B O 1
ATOM 1880 N N . CYS B 1 75 ? -1.04 15.508 13.258 1 93.38 75 CYS B N 1
ATOM 1881 C CA . CYS B 1 75 ? -2.305 14.797 13.414 1 93.38 75 CYS B CA 1
ATOM 1882 C C . CYS B 1 75 ? -2.994 14.602 12.07 1 93.38 75 CYS B C 1
ATOM 1884 O O . CYS B 1 75 ? -3.502 13.516 11.781 1 93.38 75 CYS B O 1
ATOM 1886 N N . ILE B 1 76 ? -2.992 15.617 11.234 1 93.19 76 ILE B N 1
ATOM 1887 C CA . ILE B 1 76 ? -3.635 15.539 9.922 1 93.19 76 ILE B CA 1
ATOM 1888 C C . ILE B 1 76 ? -2.926 14.492 9.062 1 93.19 76 ILE B C 1
ATOM 1890 O O . ILE B 1 76 ? -3.572 13.664 8.422 1 93.19 76 ILE B O 1
ATOM 1894 N N . VAL B 1 77 ? -1.659 14.57 9.109 1 92.19 77 VAL B N 1
ATOM 1895 C CA . VAL B 1 77 ? -0.849 13.664 8.297 1 92.19 77 VAL B CA 1
ATOM 1896 C C . VAL B 1 77 ? -1.086 12.227 8.75 1 92.19 77 VAL B C 1
ATOM 1898 O O . VAL B 1 77 ? -1.302 11.336 7.918 1 92.19 77 VAL B O 1
ATOM 1901 N N . ALA B 1 78 ? -1.071 12.008 10.016 1 92.06 78 ALA B N 1
ATOM 1902 C CA . ALA B 1 78 ? -1.32 10.672 10.555 1 92.06 78 ALA B CA 1
ATOM 1903 C C . ALA B 1 78 ? -2.703 10.172 10.148 1 92.06 78 ALA B C 1
ATOM 1905 O O . ALA B 1 78 ? -2.867 8.992 9.82 1 92.06 78 ALA B O 1
ATOM 1906 N N . TYR B 1 79 ? -3.641 11.031 10.234 1 94.25 79 TYR B N 1
ATOM 1907 C CA . TYR B 1 79 ? -5.016 10.695 9.867 1 94.25 79 TYR B CA 1
ATOM 1908 C C . TYR B 1 79 ? -5.102 10.25 8.414 1 94.25 79 TYR B C 1
ATOM 1910 O O . TYR B 1 79 ? -5.645 9.188 8.117 1 94.25 79 TYR B O 1
ATOM 1918 N N . LEU B 1 80 ? -4.574 11.016 7.543 1 94.12 80 LEU B N 1
ATOM 1919 C CA . LEU B 1 80 ? -4.648 10.75 6.109 1 94.12 80 LEU B CA 1
ATOM 1920 C C . LEU B 1 80 ? -3.844 9.516 5.746 1 94.12 80 LEU B C 1
ATOM 1922 O O . LEU B 1 80 ? -4.289 8.695 4.938 1 94.12 80 LEU B O 1
ATOM 1926 N N . TYR B 1 81 ? -2.703 9.422 6.328 1 92.38 81 TYR B N 1
ATOM 1927 C CA . TYR B 1 81 ? -1.861 8.25 6.109 1 92.38 81 TYR B CA 1
ATOM 1928 C C . TYR B 1 81 ? -2.596 6.969 6.488 1 92.38 81 TYR B C 1
ATOM 1930 O O . TYR B 1 81 ? -2.617 6.004 5.719 1 92.38 81 TYR B O 1
ATOM 1938 N N . ASN B 1 82 ? -3.143 6.98 7.633 1 92.44 82 ASN B N 1
ATOM 1939 C CA . ASN B 1 82 ? -3.857 5.801 8.109 1 92.44 82 ASN B CA 1
ATOM 1940 C C . ASN B 1 82 ? -5.012 5.43 7.184 1 92.44 82 ASN B C 1
ATOM 1942 O O . ASN B 1 82 ? -5.246 4.25 6.922 1 92.44 82 ASN B O 1
ATOM 1946 N N . ARG B 1 83 ? -5.66 6.438 6.727 1 94.44 83 ARG B N 1
ATOM 1947 C CA . ARG B 1 83 ? -6.781 6.16 5.836 1 94.44 83 ARG B CA 1
ATOM 1948 C C . ARG B 1 83 ? -6.301 5.527 4.535 1 94.44 83 ARG B C 1
ATOM 1950 O O . ARG B 1 83 ? -6.918 4.586 4.027 1 94.44 83 ARG B O 1
ATOM 1957 N N . ILE B 1 84 ? -5.172 5.996 3.982 1 94.19 84 ILE B N 1
ATOM 1958 C CA . ILE B 1 84 ? -4.613 5.426 2.76 1 94.19 84 ILE B CA 1
ATOM 1959 C C . ILE B 1 84 ? -4.242 3.965 2.994 1 94.19 84 ILE B C 1
ATOM 1961 O O . ILE B 1 84 ? -4.488 3.111 2.141 1 94.19 84 ILE B O 1
ATOM 1965 N N . LEU B 1 85 ? -3.732 3.66 4.184 1 91.75 85 LEU B N 1
ATOM 1966 C CA . LEU B 1 85 ? -3.391 2.283 4.52 1 91.75 85 LEU B CA 1
ATOM 1967 C C . LEU B 1 85 ? -4.637 1.405 4.551 1 91.75 85 LEU B C 1
ATOM 1969 O O . LEU B 1 85 ? -4.625 0.286 4.035 1 91.75 85 LEU B O 1
ATOM 1973 N N . ARG B 1 86 ? -5.621 1.902 5.109 1 93.62 86 ARG B N 1
ATOM 1974 C CA . ARG B 1 86 ? -6.871 1.154 5.203 1 93.62 86 ARG B CA 1
ATOM 1975 C C . ARG B 1 86 ? -7.473 0.917 3.82 1 93.62 86 ARG B C 1
ATOM 1977 O O . ARG B 1 86 ? -7.938 -0.184 3.521 1 93.62 86 ARG B O 1
ATOM 1984 N N . ILE B 1 87 ? -7.457 1.895 3.023 1 95.5 87 ILE B N 1
ATOM 1985 C CA . ILE B 1 87 ? -8.047 1.799 1.692 1 95.5 87 ILE B CA 1
ATOM 1986 C C . ILE B 1 87 ? -7.266 0.788 0.855 1 95.5 87 ILE B C 1
ATOM 1988 O O . ILE B 1 87 ? -7.859 -0.006 0.12 1 95.5 87 ILE B O 1
ATOM 1992 N N . ARG B 1 88 ? -5.996 0.859 0.958 1 93.19 88 ARG B N 1
ATOM 1993 C CA . ARG B 1 88 ? -5.164 -0.138 0.292 1 93.19 88 ARG B CA 1
ATOM 1994 C C . ARG B 1 88 ? -5.547 -1.549 0.73 1 93.19 88 ARG B C 1
ATOM 1996 O O . ARG B 1 88 ? -5.641 -2.457 -0.099 1 93.19 88 ARG B O 1
ATOM 2003 N N . ALA B 1 89 ? -5.766 -1.729 2.037 1 92.19 89 ALA B N 1
ATOM 2004 C CA . ALA B 1 89 ? -6.148 -3.031 2.572 1 92.19 89 ALA B CA 1
ATOM 2005 C C . ALA B 1 89 ? -7.5 -3.477 2.014 1 92.19 89 ALA B C 1
ATOM 2007 O O . ALA B 1 89 ? -7.711 -4.664 1.759 1 92.19 89 ALA B O 1
ATOM 2008 N N . LEU B 1 90 ? -8.375 -2.588 1.789 1 93.56 90 LEU B N 1
ATOM 2009 C CA . LEU B 1 90 ? -9.695 -2.9 1.253 1 93.56 90 LEU B CA 1
ATOM 2010 C C . LEU B 1 90 ? -9.594 -3.469 -0.158 1 93.56 90 LEU B C 1
ATOM 2012 O O . LEU B 1 90 ? -10.383 -4.332 -0.545 1 93.56 90 LEU B O 1
ATOM 2016 N N . ARG B 1 91 ? -8.578 -2.953 -0.904 1 93.69 91 ARG B N 1
ATOM 2017 C CA . ARG B 1 91 ? -8.391 -3.469 -2.256 1 93.69 91 ARG B CA 1
ATOM 2018 C C . ARG B 1 91 ? -8.07 -4.961 -2.232 1 93.69 91 ARG B C 1
ATOM 2020 O O . ARG B 1 91 ? -8.508 -5.711 -3.107 1 93.69 91 ARG B O 1
ATOM 2027 N N . TRP B 1 92 ? -7.363 -5.371 -1.293 1 90 92 TRP B N 1
ATOM 2028 C CA . TRP B 1 92 ? -6.941 -6.766 -1.201 1 90 92 TRP B CA 1
ATOM 2029 C C . TRP B 1 92 ? -8.055 -7.633 -0.624 1 90 92 TRP B C 1
ATOM 2031 O O . TRP B 1 92 ? -8.141 -8.828 -0.927 1 90 92 TRP B O 1
ATOM 2041 N N . GLU B 1 93 ? -8.914 -6.984 0.115 1 89.81 93 GLU B N 1
ATOM 2042 C CA . GLU B 1 93 ? -9.984 -7.719 0.778 1 89.81 93 GLU B CA 1
ATOM 2043 C C . GLU B 1 93 ? -11.211 -7.84 -0.125 1 89.81 93 GLU B C 1
ATOM 2045 O O . GLU B 1 93 ? -11.844 -8.898 -0.178 1 89.81 93 GLU B O 1
ATOM 2050 N N . TYR B 1 94 ? -11.523 -6.801 -0.897 1 92.06 94 TYR B N 1
ATOM 2051 C CA . TYR B 1 94 ? -12.805 -6.742 -1.594 1 92.06 94 TYR B CA 1
ATOM 2052 C C . TYR B 1 94 ? -12.602 -6.754 -3.105 1 92.06 94 TYR B C 1
ATOM 2054 O O . TYR B 1 94 ? -13.562 -6.914 -3.863 1 92.06 94 TYR B O 1
ATOM 2062 N N . GLY B 1 95 ? -11.414 -6.527 -3.553 1 92.81 95 GLY B N 1
ATOM 2063 C CA . GLY B 1 95 ? -11.18 -6.457 -4.988 1 92.81 95 GLY B CA 1
ATOM 2064 C C . GLY B 1 95 ? -11.352 -5.062 -5.555 1 92.81 95 GLY B C 1
ATOM 2065 O O . GLY B 1 95 ? -11.227 -4.07 -4.828 1 92.81 95 GLY B O 1
ATOM 2066 N N . SER B 1 96 ? -11.578 -4.984 -6.891 1 93.31 96 SER B N 1
ATOM 2067 C CA . SER B 1 96 ? -11.547 -3.717 -7.613 1 93.31 96 SER B CA 1
ATOM 2068 C C . SER B 1 96 ? -12.844 -2.936 -7.414 1 93.31 96 SER B C 1
ATOM 2070 O O . SER B 1 96 ? -12.898 -1.734 -7.684 1 93.31 96 SER B O 1
ATOM 2072 N N . VAL B 1 97 ? -13.828 -3.707 -7.039 1 95.75 97 VAL B N 1
ATOM 2073 C CA . VAL B 1 97 ? -15.109 -3.039 -6.824 1 95.75 97 VAL B CA 1
ATOM 2074 C C . VAL B 1 97 ? -15.477 -3.088 -5.344 1 95.75 97 VAL B C 1
ATOM 2076 O O . VAL B 1 97 ? -15.773 -4.16 -4.805 1 95.75 97 VAL B O 1
ATOM 2079 N N . LEU B 1 98 ? -15.477 -1.944 -4.793 1 95.75 98 LEU B N 1
ATOM 2080 C CA . LEU B 1 98 ? -15.812 -1.848 -3.377 1 95.75 98 LEU B CA 1
ATOM 2081 C C . LEU B 1 98 ? -17.328 -1.757 -3.18 1 95.75 98 LEU B C 1
ATOM 2083 O O . LEU B 1 98 ? -18.016 -1.137 -3.984 1 95.75 98 LEU B O 1
ATOM 2087 N N . PRO B 1 99 ? -17.797 -2.379 -2.076 1 95.94 99 PRO B N 1
ATOM 2088 C CA . PRO B 1 99 ? -19.188 -2.145 -1.725 1 95.94 99 PRO B CA 1
ATOM 2089 C C . PRO B 1 99 ? -19.531 -0.66 -1.586 1 95.94 99 PRO B C 1
ATOM 2091 O O . PRO B 1 99 ? -18.672 0.133 -1.187 1 95.94 99 PRO B O 1
ATOM 2094 N N . ASN B 1 100 ? -20.75 -0.254 -1.85 1 95.44 100 ASN B N 1
ATOM 2095 C CA . ASN B 1 100 ? -21.188 1.136 -1.791 1 95.44 100 ASN B CA 1
ATOM 2096 C C . ASN B 1 100 ? -20.984 1.731 -0.402 1 95.44 100 ASN B C 1
ATOM 2098 O O . ASN B 1 100 ? -20.609 2.902 -0.271 1 95.44 100 ASN B O 1
ATOM 2102 N N . THR B 1 101 ? -21.203 0.94 0.595 1 94.06 101 THR B N 1
ATOM 2103 C CA . THR B 1 101 ? -21.094 1.407 1.972 1 94.06 101 THR B CA 1
ATOM 2104 C C . THR B 1 101 ? -19.688 1.92 2.248 1 94.06 101 THR B C 1
ATOM 2106 O O . THR B 1 101 ? -19.5 2.908 2.965 1 94.06 101 THR B O 1
ATOM 2109 N N . LEU B 1 102 ? -18.703 1.293 1.635 1 94.94 102 LEU B N 1
ATOM 2110 C CA . LEU B 1 102 ? -17.312 1.713 1.799 1 94.94 102 LEU B CA 1
ATOM 2111 C C . LEU B 1 102 ? -17 2.914 0.914 1 94.94 102 LEU B C 1
ATOM 2113 O O . LEU B 1 102 ? -16.344 3.859 1.353 1 94.94 102 LEU B O 1
ATOM 2117 N N . ARG B 1 103 ? -17.516 2.898 -0.3 1 95.75 103 ARG B N 1
ATOM 2118 C CA . ARG B 1 103 ? -17.266 3.979 -1.252 1 95.75 103 ARG B CA 1
ATOM 2119 C C . ARG B 1 103 ? -17.797 5.305 -0.718 1 95.75 103 ARG B C 1
ATOM 2121 O O . ARG B 1 103 ? -17.156 6.348 -0.891 1 95.75 103 ARG B O 1
ATOM 2128 N N . PHE B 1 104 ? -18.891 5.238 -0.005 1 95.12 104 PHE B N 1
ATOM 2129 C CA . PHE B 1 104 ? -19.531 6.449 0.502 1 95.12 104 PHE B CA 1
ATOM 2130 C C . PHE B 1 104 ? -18.734 7.035 1.662 1 95.12 104 PHE B C 1
ATOM 2132 O O . PHE B 1 104 ? -18.938 8.188 2.041 1 95.12 104 PHE B O 1
ATOM 2139 N N . HIS B 1 105 ? -17.812 6.203 2.201 1 96 105 HIS B N 1
ATOM 2140 C CA . HIS B 1 105 ? -17 6.664 3.324 1 96 105 HIS B CA 1
ATOM 2141 C C . HIS B 1 105 ? -15.703 7.293 2.842 1 96 105 HIS B C 1
ATOM 2143 O O . HIS B 1 105 ? -14.906 7.77 3.648 1 96 105 HIS B O 1
ATOM 2149 N N . MET B 1 106 ? -15.5 7.34 1.552 1 96.81 106 MET B N 1
ATOM 2150 C CA . MET B 1 106 ? -14.258 7.84 0.979 1 96.81 106 MET B CA 1
ATOM 2151 C C . MET B 1 106 ? -14.445 9.234 0.39 1 96.81 106 MET B C 1
ATOM 2153 O O . MET B 1 106 ? -15.508 9.539 -0.151 1 96.81 106 MET B O 1
ATOM 2157 N N . SER B 1 107 ? -13.445 10.094 0.527 1 96.38 107 SER B N 1
ATOM 2158 C CA . SER B 1 107 ? -13.438 11.359 -0.188 1 96.38 107 SER B CA 1
ATOM 2159 C C . SER B 1 107 ? -13.234 11.156 -1.685 1 96.38 107 SER B C 1
ATOM 2161 O O . SER B 1 107 ? -12.906 10.055 -2.125 1 96.38 107 SER B O 1
ATOM 2163 N N . THR B 1 108 ? -13.461 12.203 -2.428 1 95.69 108 THR B N 1
ATOM 2164 C CA . THR B 1 108 ? -13.227 12.148 -3.867 1 95.69 108 THR B CA 1
ATOM 2165 C C . THR B 1 108 ? -11.773 11.828 -4.168 1 95.69 108 THR B C 1
ATOM 2167 O O . THR B 1 108 ? -11.477 11.023 -5.062 1 95.69 108 THR B O 1
ATOM 2170 N N . GLU B 1 109 ? -10.859 12.453 -3.432 1 95.44 109 GLU B N 1
ATOM 2171 C CA . GLU B 1 109 ? -9.43 12.25 -3.627 1 95.44 109 GLU B CA 1
ATOM 2172 C C . GLU B 1 109 ? -9.023 10.812 -3.293 1 95.44 109 GLU B C 1
ATOM 2174 O O . GLU B 1 109 ? -8.172 10.227 -3.971 1 95.44 109 GLU B O 1
ATOM 2179 N N . GLU B 1 110 ? -9.641 10.305 -2.283 1 96.62 110 GLU B N 1
ATOM 2180 C CA . GLU B 1 110 ? -9.375 8.914 -1.907 1 96.62 110 GLU B CA 1
ATOM 2181 C C . GLU B 1 110 ? -9.844 7.949 -2.992 1 96.62 110 GLU B C 1
ATOM 2183 O O . GLU B 1 110 ? -9.156 6.977 -3.303 1 96.62 110 GLU B O 1
ATOM 2188 N N . MET B 1 111 ? -10.992 8.203 -3.5 1 96.81 111 MET B N 1
ATOM 2189 C CA . MET B 1 111 ? -11.523 7.367 -4.566 1 96.81 111 MET B CA 1
ATOM 2190 C C . MET B 1 111 ? -10.625 7.418 -5.801 1 96.81 111 MET B C 1
ATOM 2192 O O . MET B 1 111 ? -10.383 6.391 -6.438 1 96.81 111 MET B O 1
ATOM 2196 N N . ASP B 1 112 ? -10.219 8.578 -6.051 1 96.56 112 ASP B N 1
ATOM 2197 C CA . ASP B 1 112 ? -9.297 8.727 -7.176 1 96.56 112 ASP B CA 1
ATOM 2198 C C . ASP B 1 112 ? -8.016 7.93 -6.945 1 96.56 112 ASP B C 1
ATOM 2200 O O . ASP B 1 112 ? -7.52 7.262 -7.855 1 96.56 112 ASP B O 1
ATOM 2204 N N . TRP B 1 113 ? -7.469 8.008 -5.789 1 96.62 113 TRP B N 1
ATOM 2205 C CA . TRP B 1 113 ? -6.266 7.262 -5.438 1 96.62 113 TRP B CA 1
ATOM 2206 C C . TRP B 1 113 ? -6.504 5.762 -5.555 1 96.62 113 TRP B C 1
ATOM 2208 O O . TRP B 1 113 ? -5.691 5.039 -6.133 1 96.62 113 TRP B O 1
ATOM 2218 N N . PHE B 1 114 ? -7.66 5.332 -5.047 1 97.5 114 PHE B N 1
ATOM 2219 C CA . PHE B 1 114 ? -8.023 3.92 -5.121 1 97.5 114 PHE B CA 1
ATOM 2220 C C . PHE B 1 114 ? -8.062 3.447 -6.57 1 97.5 114 PHE B C 1
ATOM 2222 O O . PHE B 1 114 ? -7.535 2.381 -6.895 1 97.5 114 PHE B O 1
ATOM 2229 N N . ASN B 1 115 ? -8.594 4.223 -7.359 1 97.25 115 ASN B N 1
ATOM 2230 C CA . ASN B 1 115 ? -8.719 3.879 -8.773 1 97.25 115 ASN B CA 1
ATOM 2231 C C . ASN B 1 115 ? -7.359 3.783 -9.453 1 97.25 115 ASN B C 1
ATOM 2233 O O . ASN B 1 115 ? -7.133 2.891 -10.273 1 97.25 115 ASN B O 1
ATOM 2237 N N . GLN B 1 116 ? -6.535 4.688 -9.148 1 96.44 116 GLN B N 1
ATOM 2238 C CA . GLN B 1 116 ? -5.184 4.629 -9.695 1 96.44 116 GLN B CA 1
ATOM 2239 C C . GLN B 1 116 ? -4.422 3.42 -9.164 1 96.44 116 GLN B C 1
ATOM 2241 O O . GLN B 1 116 ? -3.725 2.738 -9.914 1 96.44 116 GLN B O 1
ATOM 2246 N N . TYR B 1 117 ? -4.605 3.188 -7.949 1 95.5 117 TYR B N 1
ATOM 2247 C CA . TYR B 1 117 ? -3.941 2.059 -7.305 1 95.5 117 TYR B CA 1
ATOM 2248 C C . TYR B 1 117 ? -4.402 0.739 -7.91 1 95.5 117 TYR B C 1
ATOM 2250 O O . TYR B 1 117 ? -3.578 -0.107 -8.273 1 95.5 117 TYR B O 1
ATOM 2258 N N . LYS B 1 118 ? -5.664 0.572 -8.016 1 95.62 118 LYS B N 1
ATOM 2259 C CA . LYS B 1 118 ? -6.176 -0.681 -8.562 1 95.62 118 LYS B CA 1
ATOM 2260 C C . LYS B 1 118 ? -5.73 -0.871 -10.016 1 95.62 118 LYS B C 1
ATOM 2262 O O . LYS B 1 118 ? -5.445 -1.992 -10.438 1 95.62 118 LYS B O 1
ATOM 2267 N N . LYS B 1 119 ? -5.703 0.219 -10.695 1 96.12 119 LYS B N 1
ATOM 2268 C CA . LYS B 1 119 ? -5.258 0.143 -12.086 1 96.12 119 LYS B CA 1
ATOM 2269 C C . LYS B 1 119 ? -3.795 -0.288 -12.172 1 96.12 119 LYS B C 1
ATOM 2271 O O . LYS B 1 119 ? -3.439 -1.132 -12.992 1 96.12 119 LYS B O 1
ATOM 2276 N N . SER B 1 120 ? -3.014 0.316 -11.391 1 94.94 120 SER B N 1
ATOM 2277 C CA . SER B 1 120 ? -1.6 -0.044 -11.367 1 94.94 120 SER B CA 1
ATOM 2278 C C . SER B 1 120 ? -1.408 -1.507 -10.977 1 94.94 120 SER B C 1
ATOM 2280 O O . SER B 1 120 ? -0.581 -2.205 -11.57 1 94.94 120 SER B O 1
ATOM 2282 N N . LEU B 1 121 ? -2.133 -1.949 -10.031 1 93.69 121 LEU B N 1
ATOM 2283 C CA . LEU B 1 121 ? -2.068 -3.342 -9.602 1 93.69 121 LEU B CA 1
ATOM 2284 C C . LEU B 1 121 ? -2.506 -4.281 -10.719 1 93.69 121 LEU B C 1
ATOM 2286 O O . LEU B 1 121 ? -1.862 -5.301 -10.969 1 93.69 121 LEU B O 1
ATOM 2290 N N . ALA B 1 122 ? -3.564 -3.93 -11.406 1 93.94 122 ALA B N 1
ATOM 2291 C CA . ALA B 1 122 ? -4.043 -4.719 -12.539 1 93.94 122 ALA B CA 1
ATOM 2292 C C . ALA B 1 122 ? -2.982 -4.812 -13.625 1 93.94 122 ALA B C 1
ATOM 2294 O O . ALA B 1 122 ? -2.748 -5.887 -14.188 1 93.94 122 ALA B O 1
ATOM 2295 N N . THR B 1 123 ? -2.395 -3.672 -13.883 1 94.12 123 THR B N 1
ATOM 2296 C CA . THR B 1 123 ? -1.341 -3.631 -14.891 1 94.12 123 THR B CA 1
ATOM 2297 C C . THR B 1 123 ? -0.178 -4.535 -14.492 1 94.12 123 THR B C 1
ATOM 2299 O O . THR B 1 123 ? 0.341 -5.289 -15.32 1 94.12 123 THR B O 1
ATOM 2302 N N . TYR B 1 124 ? 0.211 -4.516 -13.297 1 94.06 124 TYR B N 1
ATOM 2303 C CA . TYR B 1 124 ? 1.279 -5.367 -12.781 1 94.06 124 TYR B CA 1
ATOM 2304 C C . TYR B 1 124 ? 0.924 -6.84 -12.93 1 94.06 124 TYR B C 1
ATOM 2306 O O . TYR B 1 124 ? 1.706 -7.621 -13.484 1 94.06 124 TYR B O 1
ATOM 2314 N N . MET B 1 125 ? -0.239 -7.156 -12.547 1 92.5 125 MET B N 1
ATOM 2315 C CA . MET B 1 125 ? -0.683 -8.547 -12.609 1 92.5 125 MET B CA 1
ATOM 2316 C C . MET B 1 125 ? -0.71 -9.047 -14.047 1 92.5 125 MET B C 1
ATOM 2318 O O . MET B 1 125 ? -0.305 -10.18 -14.328 1 92.5 125 MET B O 1
ATOM 2322 N N . ARG B 1 126 ? -1.098 -8.203 -14.953 1 93 126 ARG B N 1
ATOM 2323 C CA . ARG B 1 126 ? -1.146 -8.562 -16.375 1 93 126 ARG B CA 1
ATOM 2324 C C . ARG B 1 126 ? 0.258 -8.766 -16.922 1 93 126 ARG B C 1
ATOM 2326 O O . ARG B 1 126 ? 0.459 -9.586 -17.828 1 93 126 ARG B O 1
ATOM 2333 N N . SER B 1 127 ? 1.146 -8.109 -16.312 1 90.88 127 SER B N 1
ATOM 2334 C CA . SER B 1 127 ? 2.512 -8.141 -16.812 1 90.88 127 SER B CA 1
ATOM 2335 C C . SER B 1 127 ? 3.248 -9.391 -16.344 1 90.88 127 SER B C 1
ATOM 2337 O O . SER B 1 127 ? 4.312 -9.727 -16.859 1 90.88 127 SER B O 1
ATOM 2339 N N . LEU B 1 128 ? 2.543 -10.07 -15.352 1 84.12 128 LEU B N 1
ATOM 2340 C CA . LEU B 1 128 ? 3.176 -11.242 -14.75 1 84.12 128 LEU B CA 1
ATOM 2341 C C . LEU B 1 128 ? 2.824 -12.508 -15.516 1 84.12 128 LEU B C 1
ATOM 2343 O O . LEU B 1 128 ? 1.712 -12.641 -16.031 1 84.12 128 LEU B O 1
ATOM 2347 N N . GLY B 1 129 ? 3.656 -13.539 -15.664 1 72.62 129 GLY B N 1
ATOM 2348 C CA . GLY B 1 129 ? 3.369 -14.906 -16.078 1 72.62 129 GLY B CA 1
ATOM 2349 C C . GLY B 1 129 ? 3.172 -15.047 -17.578 1 72.62 129 GLY B C 1
ATOM 2350 O O . GLY B 1 129 ? 2.525 -15.992 -18.031 1 72.62 129 GLY B O 1
ATOM 2351 N N . GLY B 1 130 ? 3.557 -14.031 -18.312 1 71.75 130 GLY B N 1
ATOM 2352 C CA . GLY B 1 130 ? 3.443 -14.18 -19.75 1 71.75 130 GLY B CA 1
ATOM 2353 C C . GLY B 1 130 ? 2.107 -13.719 -20.297 1 71.75 130 GLY B C 1
ATOM 2354 O O . GLY B 1 130 ? 1.612 -12.656 -19.922 1 71.75 130 GLY B O 1
ATOM 2355 N N . GLU B 1 131 ? 1.364 -14.539 -21.188 1 71.25 131 GLU B N 1
ATOM 2356 C CA . GLU B 1 131 ? 0.189 -14.117 -21.953 1 71.25 131 GLU B CA 1
ATOM 2357 C C . GLU B 1 131 ? -1.047 -14.055 -21.062 1 71.25 131 GLU B C 1
ATOM 2359 O O . GLU B 1 131 ? -1.897 -13.18 -21.234 1 71.25 131 GLU B O 1
ATOM 2364 N N . GLU B 1 132 ? -1.134 -14.867 -20.078 1 78.56 132 GLU B N 1
ATOM 2365 C CA . GLU B 1 132 ? -2.375 -14.938 -19.312 1 78.56 132 GLU B CA 1
ATOM 2366 C C . GLU B 1 132 ? -2.299 -14.078 -18.062 1 78.56 132 GLU B C 1
ATOM 2368 O O . GLU B 1 132 ? -3.324 -13.75 -17.453 1 78.56 132 GLU B O 1
ATOM 2373 N N . GLY B 1 133 ? -1.253 -13.602 -17.719 1 83.94 133 GLY B N 1
ATOM 2374 C CA . GLY B 1 133 ? -1.105 -12.844 -16.484 1 83.94 133 GLY B CA 1
ATOM 2375 C C . GLY B 1 133 ? -1.25 -13.695 -15.234 1 83.94 133 GLY B C 1
ATOM 2376 O O . GLY B 1 133 ? -1.559 -14.883 -15.32 1 83.94 133 GLY B O 1
ATOM 2377 N N . LEU B 1 134 ? -0.905 -13.133 -14.062 1 87.38 134 LEU B N 1
ATOM 2378 C CA . LEU B 1 134 ? -1.031 -13.797 -12.766 1 87.38 134 LEU B CA 1
ATOM 2379 C C . LEU B 1 134 ? -1.744 -12.891 -11.766 1 87.38 134 LEU B C 1
ATOM 2381 O O . LEU B 1 134 ? -1.307 -11.766 -11.516 1 87.38 134 LEU B O 1
ATOM 2385 N N . ASP B 1 135 ? -2.893 -13.375 -11.281 1 89.56 135 ASP B N 1
ATOM 2386 C CA . ASP B 1 135 ? -3.631 -12.617 -10.281 1 89.56 135 ASP B CA 1
ATOM 2387 C C . ASP B 1 135 ? -3.076 -12.867 -8.883 1 89.56 135 ASP B C 1
ATOM 2389 O O . ASP B 1 135 ? -3.379 -13.891 -8.266 1 89.56 135 ASP B O 1
ATOM 2393 N N . ILE B 1 136 ? -2.428 -11.922 -8.359 1 89.56 136 ILE B N 1
ATOM 2394 C CA . ILE B 1 136 ? -1.745 -12.117 -7.086 1 89.56 136 ILE B CA 1
ATOM 2395 C C . ILE B 1 136 ? -2.697 -11.789 -5.938 1 89.56 136 ILE B C 1
ATOM 2397 O O . ILE B 1 136 ? -2.316 -11.859 -4.766 1 89.56 136 ILE B O 1
ATOM 2401 N N . THR B 1 137 ? -3.967 -11.414 -6.203 1 88.12 137 THR B N 1
ATOM 2402 C CA . THR B 1 137 ? -4.914 -11.062 -5.152 1 88.12 137 THR B CA 1
ATOM 2403 C C . THR B 1 137 ? -5.652 -12.305 -4.652 1 88.12 137 THR B C 1
ATOM 2405 O O . THR B 1 137 ? -6.418 -12.227 -3.691 1 88.12 137 THR B O 1
ATOM 2408 N N . GLN B 1 138 ? -5.531 -13.508 -5.215 1 78.88 138 GLN B N 1
ATOM 2409 C CA . GLN B 1 138 ? -6.293 -14.719 -4.906 1 78.88 138 GLN B CA 1
ATOM 2410 C C . GLN B 1 138 ? -5.621 -15.516 -3.795 1 78.88 138 GLN B C 1
ATOM 2412 O O . GLN B 1 138 ? -6.297 -16.109 -2.953 1 78.88 138 GLN B O 1
ATOM 2417 N N . ASP B 1 139 ? -4.344 -15.68 -3.717 1 71.81 139 ASP B N 1
ATOM 2418 C CA . ASP B 1 139 ? -3.645 -16.547 -2.766 1 71.81 139 ASP B CA 1
ATOM 2419 C C . ASP B 1 139 ? -2.408 -15.844 -2.201 1 71.81 139 ASP B C 1
ATOM 2421 O O . ASP B 1 139 ? -1.279 -16.172 -2.572 1 71.81 139 ASP B O 1
ATOM 2425 N N . MET B 1 140 ? -2.742 -15.1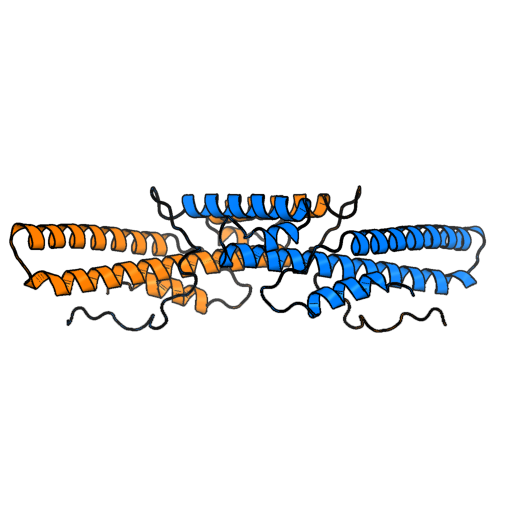09 -1.187 1 72.06 140 MET B N 1
ATOM 2426 C CA . MET B 1 140 ? -1.697 -14.227 -0.683 1 72.06 140 MET B CA 1
ATOM 2427 C C . MET B 1 140 ? -0.771 -14.961 0.277 1 72.06 140 MET B C 1
ATOM 2429 O O . MET B 1 140 ? 0.352 -14.523 0.527 1 72.06 140 MET B O 1
ATOM 2433 N N . LYS B 1 141 ? -1.271 -16.141 0.74 1 76.06 141 LYS B N 1
ATOM 2434 C CA . LYS B 1 141 ? -0.461 -16.891 1.697 1 76.06 141 LYS B CA 1
ATOM 2435 C C . LYS B 1 141 ? 0.057 -18.188 1.084 1 76.06 141 LYS B C 1
ATOM 2437 O O . LYS B 1 141 ? -0.667 -18.859 0.354 1 76.06 141 LYS B O 1
ATOM 2442 N N . PRO B 1 142 ? 1.344 -18.344 1.392 1 76.44 142 PRO B N 1
ATOM 2443 C CA . PRO B 1 142 ? 1.842 -19.641 0.928 1 76.44 142 PRO B CA 1
ATOM 2444 C C . PRO B 1 142 ? 1.076 -20.812 1.531 1 76.44 142 PRO B C 1
ATOM 2446 O O . PRO B 1 142 ? 0.388 -20.656 2.543 1 76.44 142 PRO B O 1
ATOM 2449 N N . PRO B 1 143 ? 1.182 -21.922 0.858 1 74.62 143 PRO B N 1
ATOM 2450 C CA . PRO B 1 143 ? 0.533 -23.094 1.444 1 74.62 143 PRO B CA 1
ATOM 2451 C C . PRO B 1 143 ? 1.047 -23.406 2.846 1 74.62 143 PRO B C 1
ATOM 2453 O O . PRO B 1 143 ? 2.225 -23.188 3.143 1 74.62 143 PRO B O 1
ATOM 2456 N N . LYS B 1 144 ? 0.076 -23.688 3.787 1 67.69 144 LYS B N 1
ATOM 2457 C CA . LYS B 1 144 ? 0.411 -24.016 5.168 1 67.69 144 LYS B CA 1
ATOM 2458 C C . LYS B 1 144 ? 1.455 -25.125 5.234 1 67.69 144 LYS B C 1
ATOM 2460 O O . LYS B 1 144 ? 2.305 -25.141 6.125 1 67.69 144 LYS B O 1
ATOM 2465 N N . SER B 1 145 ? 1.336 -26.094 4.422 1 64.81 145 SER B N 1
ATOM 2466 C CA . SER B 1 145 ? 2.217 -27.25 4.422 1 64.81 145 SER B CA 1
ATOM 2467 C C . SER B 1 145 ? 3.301 -27.125 3.355 1 64.81 145 SER B C 1
ATOM 2469 O O . SER B 1 145 ? 3.467 -28.016 2.521 1 64.81 145 SER B O 1
ATOM 2471 N N . LEU B 1 146 ? 3.922 -26.062 3.277 1 62.81 146 LEU B N 1
ATOM 2472 C CA . LEU B 1 146 ? 4.891 -25.781 2.223 1 62.81 146 LEU B CA 1
ATOM 2473 C C . LEU B 1 146 ? 5.906 -26.922 2.104 1 62.81 146 LEU B C 1
ATOM 2475 O O . LEU B 1 146 ? 6.324 -27.266 0.998 1 62.81 146 LEU B O 1
ATOM 2479 N N . TYR B 1 147 ? 6.18 -27.438 3.338 1 59.44 147 TYR B N 1
ATOM 2480 C CA . TYR B 1 147 ? 7.34 -28.328 3.344 1 59.44 147 TYR B CA 1
ATOM 2481 C C . TYR B 1 147 ? 6.91 -29.781 3.225 1 59.44 147 TYR B C 1
ATOM 2483 O O . TYR B 1 147 ? 7.73 -30.688 3.354 1 59.44 147 TYR B O 1
ATOM 2491 N N . ILE B 1 148 ? 5.637 -29.938 3.031 1 53.38 148 ILE B N 1
ATOM 2492 C CA . ILE B 1 148 ? 5.227 -31.328 2.871 1 53.38 148 ILE B CA 1
ATOM 2493 C C . ILE B 1 148 ? 5.586 -31.812 1.47 1 53.38 148 ILE B C 1
ATOM 2495 O O . ILE B 1 148 ? 5.164 -31.219 0.472 1 53.38 148 ILE B O 1
ATOM 2499 N N . GLU B 1 149 ? 6.684 -32.594 1.415 1 49.28 149 GLU B N 1
ATOM 2500 C CA . GLU B 1 149 ? 7.133 -33.219 0.168 1 49.28 149 GLU B CA 1
ATOM 2501 C C . GLU B 1 149 ? 5.992 -33.938 -0.53 1 49.28 149 GLU B C 1
ATOM 2503 O O . GLU B 1 149 ? 5.285 -34.75 0.093 1 49.28 149 GLU B O 1
ATOM 2508 N N . VAL B 1 150 ? 5.348 -33.344 -1.473 1 52.09 150 VAL B N 1
ATOM 2509 C CA . VAL B 1 150 ? 4.355 -34.062 -2.277 1 52.09 150 VAL B CA 1
ATOM 2510 C C . VAL B 1 150 ? 4.992 -35.281 -2.941 1 52.09 150 VAL B C 1
ATOM 2512 O O . VAL B 1 150 ? 5.891 -35.125 -3.775 1 52.09 150 VAL B O 1
ATOM 2515 N N . SER B 1 151 ? 5.176 -36.375 -2.211 1 49.66 151 SER B N 1
ATOM 2516 C CA . SER B 1 151 ? 5.73 -37.625 -2.709 1 49.66 151 SER B CA 1
ATOM 2517 C C . SER B 1 151 ? 4.777 -38.312 -3.689 1 49.66 151 SER B C 1
ATOM 2519 O O . SER B 1 151 ? 3.559 -38.188 -3.559 1 49.66 151 SER B O 1
ATOM 2521 N N . LYS B 1 152 ? 5.285 -38.688 -4.945 1 52.28 152 LYS B N 1
ATOM 2522 C CA . LYS B 1 152 ? 4.648 -39.5 -5.977 1 52.28 152 LYS B CA 1
ATOM 2523 C C . LYS B 1 152 ? 4.125 -40.812 -5.402 1 52.28 152 LYS B C 1
ATOM 2525 O O . LYS B 1 152 ? 3.457 -41.562 -6.098 1 52.28 152 LYS B O 1
ATOM 2530 N N . ASP B 1 153 ? 4.633 -41.219 -4.199 1 45.75 153 ASP B N 1
ATOM 2531 C CA . ASP B 1 153 ? 4.328 -42.594 -3.865 1 45.75 153 ASP B CA 1
ATOM 2532 C C . ASP B 1 153 ? 2.826 -42.812 -3.691 1 45.75 153 ASP B C 1
ATOM 2534 O O . ASP B 1 153 ? 2.373 -43.938 -3.447 1 45.75 153 ASP B O 1
ATOM 2538 N N . VAL B 1 154 ? 1.991 -42.031 -4.227 1 40.03 154 VAL B N 1
ATOM 2539 C CA . VAL B 1 154 ? 0.663 -42.625 -4.156 1 40.03 154 VAL B CA 1
ATOM 2540 C C . VAL B 1 154 ? 0.45 -43.562 -5.348 1 40.03 154 VAL B C 1
ATOM 2542 O O . VAL B 1 154 ? 0.993 -43.312 -6.43 1 40.03 154 VAL B O 1
#